Protein AF-0000000079913829 (afdb_homodimer)

Nearest PDB structures (foldseek):
  6hcd-assembly1_A  TM=7.871E-01  e=2.250E-06  Archaeoglobus fulgidus
  7ji4-assembly1_A  TM=6.743E-01  e=7.637E-06  Staphylococcus aureus subsp. aureus MRSA252
  3fg9-assembly1_B  TM=6.378E-01  e=4.120E-04  Lactiplantibacillus plantarum
  2pfs-assembly1_A-2  TM=6.462E-01  e=1.014E-03  Nitrosomonas europaea ATCC 19718
  5zcw-assembly2_B  TM=5.841E-01  e=9.632E-03  Methanosarcina mazei

Organism: NCBI:txid1990687

pLDDT: mean 88.61, std 13.96, range [27.3, 98.75]

InterPro domains:
  IPR006016 UspA [PF00582] (3-131)
  IPR014729 Rossmann-like alpha/beta/alpha sandwich fold [G3DSA:3.40.50.620] (2-133)

Secondary structure (DSSP, 8-state):
-EEEEE--SSHHHHHHHHHHHHHHHHHT-EEEEEEEE----STHHHHHHHHHHHHHHHHHHHTT-TT--EEEEEEE-TT-HHHHHHHHHHHHTEEEEEEEEPPPPTTS-PPPPHHHHHHHHH--S-EEEEE-------/-EEEEE--SSHHHHHHHHHHHHHHHHHT-EEEEEEEE----STHHHHHHHHHHHHHHHHHHHTT-TT--EEEEEEE-TT-HHHHHHHHHHHHTEEEEEEEEPPPPTTS-PPPPHHHHHHHHH--S-EEEEE-------

Sequence (276 aa):
MAIAVVHRDSPEGRAAIVHAAREAVHRHEQLVVLSVVDEVADADAESDRSALCAEVQATLEGNGVGEASWELRTEAGDGDHVSALHTLVDRSGADLLVVGTRRMSPIGKFLLERWLQRLLLEVDIPVLVVKEELHGSAMAIAVVHRDSPEGRAAIVHAAREAVHRHEQLVVLSVVDEVADADAESDRSALCAEVQATLEGNGVGEASWELRTEAGDGDHVSALHTLVDRSGADLLVVGTRRMSPIGKFLLERWLQRLLLEVDIPVLVVKEELHGSA

Solvent-accessible surface area (backbone atoms only — not comparable to full-atom values): 14859 Å² total; per-residue (Å²): 113,27,31,27,23,46,61,44,101,44,70,22,15,51,42,15,47,48,52,36,34,53,50,11,54,75,66,71,32,40,24,37,40,35,37,73,38,78,65,64,78,51,86,61,42,62,56,49,48,51,52,48,53,52,50,52,49,50,53,24,46,75,65,77,44,53,81,44,55,68,48,82,46,73,35,56,21,86,92,39,60,53,62,29,48,45,52,49,51,68,72,62,58,36,64,34,38,24,35,38,36,77,67,50,44,94,82,65,76,52,69,82,53,68,62,57,56,51,42,65,40,68,45,82,56,33,35,34,41,30,50,42,74,79,72,72,82,125,111,26,30,27,22,47,62,46,101,45,71,22,16,49,41,15,48,48,51,36,32,52,51,12,53,76,67,72,32,40,25,36,40,33,37,72,39,77,67,67,78,53,87,59,41,60,56,49,48,52,54,49,51,50,51,53,49,50,52,24,47,75,66,78,44,54,80,46,55,68,48,81,45,74,35,57,21,87,95,37,58,54,62,30,49,46,52,49,50,67,72,62,58,37,64,34,38,25,34,38,36,78,67,49,43,94,82,63,77,54,69,80,54,66,62,57,54,52,40,68,42,69,44,83,53,33,34,34,41,30,50,44,74,77,70,71,80,125

Structure (mmCIF, N/CA/C/O backbone):
data_AF-0000000079913829-model_v1
#
loop_
_entity.id
_entity.type
_entity.pdbx_description
1 polymer 'Universal stress protein'
#
loop_
_atom_site.group_PDB
_atom_site.id
_atom_site.type_symbol
_atom_site.label_atom_id
_atom_site.label_alt_id
_atom_site.label_comp_id
_atom_site.label_asym_id
_atom_site.label_entity_id
_atom_site.label_seq_id
_atom_site.pdbx_PDB_ins_code
_atom_site.Cartn_x
_atom_site.Cartn_y
_atom_site.Cartn_z
_atom_site.occupancy
_atom_site.B_iso_or_equiv
_atom_site.auth_seq_id
_atom_site.auth_comp_id
_atom_site.auth_asym_id
_atom_site.auth_atom_id
_atom_site.pdbx_PDB_model_num
ATOM 1 N N . MET A 1 1 ? -13.344 -7.984 -10.578 1 85.81 1 MET A N 1
ATOM 2 C CA . MET A 1 1 ? -12.18 -7.355 -9.961 1 85.81 1 MET A CA 1
ATOM 3 C C . MET A 1 1 ? -11.523 -8.289 -8.953 1 85.81 1 MET A C 1
ATOM 5 O O . MET A 1 1 ? -12.141 -9.266 -8.516 1 85.81 1 MET A O 1
ATOM 9 N N . ALA A 1 2 ? -10.195 -8.273 -8.82 1 95.75 2 ALA A N 1
ATOM 10 C CA . ALA A 1 2 ? -9.484 -9.219 -7.969 1 95.75 2 ALA A CA 1
ATOM 11 C C . ALA A 1 2 ? -8.484 -8.508 -7.066 1 95.75 2 ALA A C 1
ATOM 1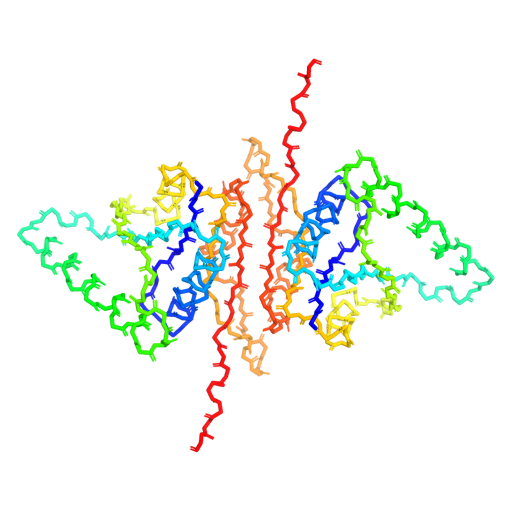3 O O . ALA A 1 2 ? -8.102 -7.367 -7.34 1 95.75 2 ALA A O 1
ATOM 14 N N . ILE A 1 3 ? -8.211 -9.18 -5.949 1 98.12 3 ILE A N 1
ATOM 15 C CA . ILE A 1 3 ? -7.121 -8.789 -5.059 1 98.12 3 ILE A CA 1
ATOM 16 C C . ILE A 1 3 ? -5.961 -9.773 -5.199 1 98.12 3 ILE A C 1
ATOM 18 O O . ILE A 1 3 ? -6.141 -10.984 -5.031 1 98.12 3 ILE A O 1
ATOM 22 N N . ALA A 1 4 ? -4.844 -9.25 -5.594 1 98.75 4 ALA A N 1
ATOM 23 C CA . ALA A 1 4 ? -3.662 -10.102 -5.711 1 98.75 4 ALA A CA 1
ATOM 24 C C . ALA A 1 4 ? -2.779 -9.984 -4.469 1 98.75 4 ALA A C 1
ATOM 26 O O . ALA A 1 4 ? -2.73 -8.93 -3.83 1 98.75 4 ALA A O 1
ATOM 27 N N . VAL A 1 5 ? -2.098 -11.047 -4.16 1 98.69 5 VAL A N 1
ATOM 28 C CA . VAL A 1 5 ? -1.136 -11.047 -3.061 1 98.69 5 VAL A CA 1
ATOM 29 C C . VAL A 1 5 ? 0.09 -11.875 -3.449 1 98.69 5 VAL A C 1
ATOM 31 O O . VAL A 1 5 ? -0.036 -12.93 -4.07 1 98.69 5 VAL A O 1
ATOM 34 N N . VAL A 1 6 ? 1.247 -11.32 -3.08 1 98.12 6 VAL A N 1
ATOM 35 C CA . VAL A 1 6 ? 2.484 -12.047 -3.336 1 98.12 6 VAL A CA 1
ATOM 36 C C . VAL A 1 6 ? 2.725 -13.062 -2.223 1 98.12 6 VAL A C 1
ATOM 38 O O . VAL A 1 6 ? 2.775 -12.703 -1.044 1 98.12 6 VAL A O 1
ATOM 41 N N . HIS A 1 7 ? 2.924 -14.242 -2.613 1 96.75 7 HIS A N 1
ATOM 42 C CA . HIS A 1 7 ? 3.289 -15.281 -1.656 1 96.75 7 HIS A CA 1
ATOM 43 C C . HIS A 1 7 ? 4.793 -15.289 -1.396 1 96.75 7 HIS A C 1
ATOM 45 O O . HIS A 1 7 ? 5.586 -15.359 -2.336 1 96.75 7 HIS A O 1
ATOM 51 N N . ARG A 1 8 ? 5.086 -15.18 -0.212 1 92.75 8 ARG A N 1
ATOM 52 C CA . ARG A 1 8 ? 6.426 -15.422 0.314 1 92.75 8 ARG A CA 1
ATOM 53 C C . ARG A 1 8 ? 6.383 -16.359 1.509 1 92.75 8 ARG A C 1
ATOM 55 O O . ARG A 1 8 ? 5.488 -16.266 2.352 1 92.75 8 ARG A O 1
ATOM 62 N N . ASP A 1 9 ? 7.348 -17.266 1.521 1 92.38 9 ASP A N 1
ATOM 63 C CA . ASP A 1 9 ? 7.41 -18.203 2.637 1 92.38 9 ASP A CA 1
ATOM 64 C C . ASP A 1 9 ? 8.039 -17.562 3.865 1 92.38 9 ASP A C 1
ATOM 66 O O . ASP A 1 9 ? 9.18 -17.859 4.219 1 92.38 9 ASP A O 1
ATOM 70 N N . SER A 1 10 ? 7.398 -16.656 4.496 1 92.25 10 SER A N 1
ATOM 71 C CA . SER A 1 10 ? 7.812 -15.883 5.656 1 92.25 10 SER A CA 1
ATOM 72 C C . SER A 1 10 ? 6.609 -15.43 6.48 1 92.25 10 SER A C 1
ATOM 74 O O . SER A 1 10 ? 5.477 -15.461 5.996 1 92.25 10 SER A O 1
ATOM 76 N N . PRO A 1 11 ? 6.801 -15.141 7.766 1 92.88 11 PRO A N 1
ATOM 77 C CA . PRO A 1 11 ? 5.695 -14.617 8.57 1 92.88 11 PRO A CA 1
ATOM 78 C C . PRO A 1 11 ? 5.027 -13.398 7.945 1 92.88 11 PRO A C 1
ATOM 80 O O . PRO A 1 11 ? 3.799 -13.281 7.977 1 92.88 11 PRO A O 1
ATOM 83 N N . GLU A 1 12 ? 5.816 -12.516 7.352 1 93.81 12 GLU A N 1
ATOM 84 C CA . GLU A 1 12 ? 5.238 -11.344 6.707 1 93.81 12 GLU A CA 1
ATOM 85 C C . GLU A 1 12 ? 4.457 -11.727 5.453 1 93.81 12 GLU A C 1
ATOM 87 O O . GLU A 1 12 ? 3.469 -11.078 5.109 1 93.81 12 GLU A O 1
ATOM 92 N N . GLY A 1 13 ? 4.898 -12.758 4.703 1 95.25 13 GLY A N 1
ATOM 93 C CA . GLY A 1 13 ? 4.133 -13.266 3.574 1 95.25 13 GLY A CA 1
ATOM 94 C C . GLY A 1 13 ? 2.775 -13.812 3.975 1 95.25 13 GLY A C 1
ATOM 95 O O . GLY A 1 13 ? 1.777 -13.57 3.293 1 95.25 13 GLY A O 1
ATOM 96 N N . ARG A 1 14 ? 2.766 -14.539 5.098 1 95.62 14 ARG A N 1
ATOM 97 C CA . ARG A 1 14 ? 1.511 -15.078 5.609 1 95.62 14 ARG A CA 1
ATOM 98 C C . ARG A 1 14 ? 0.569 -13.961 6.047 1 95.62 14 ARG A C 1
ATOM 100 O O . ARG A 1 14 ? -0.633 -14.016 5.781 1 95.62 14 ARG A O 1
ATOM 107 N N . ALA A 1 15 ? 1.13 -13.031 6.703 1 95.69 15 ALA A N 1
ATOM 108 C CA . ALA A 1 15 ? 0.33 -11.875 7.105 1 95.69 15 ALA A CA 1
ATOM 109 C C . ALA A 1 15 ? -0.307 -11.203 5.891 1 95.69 15 ALA A C 1
ATOM 111 O O . ALA A 1 15 ? -1.463 -10.773 5.945 1 95.69 15 ALA A O 1
ATOM 112 N N . ALA A 1 16 ? 0.468 -11.109 4.812 1 97.75 16 ALA A N 1
ATOM 113 C CA . ALA A 1 16 ? -0.047 -10.5 3.586 1 97.75 16 ALA A CA 1
ATOM 114 C C . ALA A 1 16 ? -1.215 -11.305 3.025 1 97.75 16 ALA A C 1
ATOM 116 O O . ALA A 1 16 ? -2.217 -10.734 2.588 1 97.75 16 ALA A O 1
ATOM 117 N N . ILE A 1 17 ? -1.094 -12.586 3.006 1 98.06 17 ILE A N 1
ATOM 118 C CA . ILE A 1 17 ? -2.145 -13.453 2.484 1 98.06 17 ILE A CA 1
ATOM 119 C C . ILE A 1 17 ? -3.422 -13.266 3.301 1 98.06 17 ILE A C 1
ATOM 121 O O . ILE A 1 17 ? -4.512 -13.125 2.738 1 98.06 17 ILE A O 1
ATOM 125 N N . VAL A 1 18 ? -3.312 -13.219 4.594 1 97.69 18 VAL A N 1
ATOM 126 C CA . VAL A 1 18 ? -4.465 -13.055 5.473 1 97.69 18 VAL A CA 1
ATOM 127 C C . VAL A 1 18 ? -5.113 -11.695 5.238 1 97.69 18 VAL A C 1
ATOM 129 O O . VAL A 1 18 ? -6.332 -11.602 5.09 1 97.69 18 VAL A O 1
ATOM 132 N N . HIS A 1 19 ? -4.316 -10.711 5.199 1 97.38 19 HIS A N 1
ATOM 133 C CA . HIS A 1 19 ? -4.828 -9.367 4.953 1 97.38 19 HIS A CA 1
ATOM 134 C C . HIS A 1 19 ? -5.539 -9.289 3.607 1 97.38 19 HIS A C 1
ATOM 136 O O . HIS A 1 19 ? -6.645 -8.75 3.516 1 97.38 19 HIS A O 1
ATOM 142 N N . ALA A 1 20 ? -4.91 -9.82 2.6 1 98.31 20 ALA A N 1
ATOM 143 C CA . ALA A 1 20 ? -5.484 -9.812 1.257 1 98.31 20 ALA A CA 1
ATOM 144 C C . ALA A 1 20 ? -6.816 -10.555 1.224 1 98.31 20 ALA A C 1
ATOM 146 O O . ALA A 1 20 ? -7.766 -10.117 0.572 1 98.31 20 ALA A O 1
ATOM 147 N N . ALA A 1 21 ? -6.855 -11.609 1.917 1 98.31 21 ALA A N 1
ATOM 148 C CA . ALA A 1 21 ? -8.086 -12.398 1.971 1 98.31 21 ALA A CA 1
ATOM 149 C C . ALA A 1 21 ? -9.211 -11.609 2.639 1 98.31 21 ALA A C 1
ATOM 151 O O . ALA A 1 21 ? -10.352 -11.625 2.17 1 98.31 21 ALA A O 1
ATOM 152 N N . ARG A 1 22 ? -8.898 -10.953 3.699 1 96.69 22 ARG A N 1
ATOM 153 C CA . ARG A 1 22 ? -9.891 -10.133 4.375 1 96.69 22 ARG A CA 1
ATOM 154 C C . ARG A 1 22 ? -10.398 -9.023 3.455 1 96.69 22 ARG A C 1
ATOM 156 O O . ARG A 1 22 ? -11.602 -8.75 3.412 1 96.69 22 ARG A O 1
ATOM 163 N N . GLU A 1 23 ? -9.43 -8.453 2.752 1 95.5 23 GLU A N 1
ATOM 164 C CA . GLU A 1 23 ? -9.828 -7.445 1.77 1 95.5 23 GLU A CA 1
ATOM 165 C C . GLU A 1 23 ? -10.758 -8.039 0.715 1 95.5 23 GLU A C 1
ATOM 167 O O . GLU A 1 23 ? -11.773 -7.441 0.371 1 95.5 23 GLU A O 1
ATOM 172 N N . ALA A 1 24 ? -10.383 -9.156 0.171 1 97.06 24 ALA A N 1
ATOM 173 C CA . ALA A 1 24 ? -11.164 -9.82 -0.875 1 97.06 24 ALA A CA 1
ATOM 174 C C . ALA A 1 24 ? -12.57 -10.133 -0.393 1 97.06 24 ALA A C 1
ATOM 176 O O . ALA A 1 24 ? -13.547 -9.898 -1.114 1 97.06 24 ALA A O 1
ATOM 177 N N . VAL A 1 25 ? -12.664 -10.633 0.831 1 96.31 25 VAL A N 1
ATOM 178 C CA . VAL A 1 25 ? -13.961 -10.969 1.411 1 96.31 25 VAL A CA 1
ATOM 179 C C . VAL A 1 25 ? -14.789 -9.695 1.592 1 96.31 25 VAL A C 1
ATOM 181 O O . VAL A 1 25 ? -15.961 -9.656 1.207 1 96.31 25 VAL A O 1
ATOM 184 N N . HIS A 1 26 ? -14.188 -8.688 2.143 1 92.44 26 HIS A N 1
ATOM 185 C CA . HIS A 1 26 ? -14.875 -7.426 2.396 1 92.44 26 HIS A CA 1
ATOM 186 C C . HIS A 1 26 ? -15.383 -6.805 1.099 1 92.44 26 HIS A C 1
ATOM 188 O O . HIS A 1 26 ? -16.469 -6.211 1.069 1 92.44 26 HIS A O 1
ATOM 194 N N . ARG A 1 27 ? -14.625 -6.98 0.021 1 92.69 27 ARG A N 1
ATOM 195 C CA . ARG A 1 27 ? -14.961 -6.352 -1.254 1 92.69 27 ARG A CA 1
ATOM 196 C C . ARG A 1 27 ? -15.75 -7.305 -2.143 1 92.69 27 ARG A C 1
ATOM 198 O O . ARG A 1 27 ? -16.156 -6.938 -3.246 1 92.69 27 ARG A O 1
ATOM 205 N N . HIS A 1 28 ? -15.922 -8.539 -1.665 1 95.06 28 HIS A N 1
ATOM 206 C CA . HIS A 1 28 ? -16.578 -9.578 -2.455 1 95.06 28 HIS A CA 1
ATOM 207 C C . HIS A 1 28 ? -15.859 -9.789 -3.785 1 95.06 28 HIS A C 1
ATOM 209 O O . HIS A 1 28 ? -16.5 -9.836 -4.836 1 95.06 28 HIS A O 1
ATOM 215 N N . GLU A 1 29 ? -14.555 -9.852 -3.719 1 96.44 29 GLU A N 1
ATOM 216 C CA . GLU A 1 29 ? -13.703 -10.055 -4.887 1 96.44 29 GLU A CA 1
ATOM 217 C C . GLU A 1 29 ? -12.906 -11.344 -4.762 1 96.44 29 GLU A C 1
ATOM 219 O O . GLU A 1 29 ? -12.867 -11.961 -3.695 1 96.44 29 GLU A O 1
ATOM 224 N N . GLN A 1 30 ? -12.336 -11.773 -5.832 1 97.44 30 GLN A N 1
ATOM 225 C CA . GLN A 1 30 ? -11.492 -12.961 -5.84 1 97.44 30 GLN A CA 1
ATOM 226 C C . GLN A 1 30 ? -10.094 -12.641 -5.328 1 97.44 30 GLN A C 1
ATOM 228 O O . GLN A 1 30 ? -9.539 -11.586 -5.633 1 97.44 30 GLN A O 1
ATOM 233 N N . LEU A 1 31 ? -9.57 -13.594 -4.52 1 98.5 31 LEU A N 1
ATOM 234 C CA . LEU A 1 31 ? -8.172 -13.516 -4.125 1 98.5 31 LEU A CA 1
ATOM 235 C C . LEU A 1 31 ? -7.289 -14.297 -5.086 1 98.5 31 LEU A C 1
ATOM 237 O O . LEU A 1 31 ? -7.574 -15.461 -5.395 1 98.5 31 LEU A O 1
ATOM 241 N N . VAL A 1 32 ? -6.27 -13.648 -5.609 1 98.69 32 VAL A N 1
ATOM 242 C CA . VAL A 1 32 ? -5.285 -14.312 -6.453 1 98.69 32 VAL A CA 1
ATOM 243 C C . VAL A 1 32 ? -3.926 -14.328 -5.758 1 98.69 32 VAL A C 1
ATOM 245 O O . VAL A 1 32 ? -3.316 -13.273 -5.555 1 98.69 32 VAL A O 1
ATOM 248 N N . VAL A 1 33 ? -3.529 -15.477 -5.387 1 98.62 33 VAL A N 1
ATOM 249 C CA . VAL A 1 33 ? -2.221 -15.648 -4.762 1 98.62 33 VAL A CA 1
ATOM 250 C C . VAL A 1 33 ? -1.157 -15.852 -5.84 1 98.62 33 VAL A C 1
ATOM 252 O O . VAL A 1 33 ? -1.25 -16.781 -6.645 1 98.62 33 VAL A O 1
ATOM 255 N N . LEU A 1 34 ? -0.194 -14.953 -5.844 1 98.25 34 LEU A N 1
ATOM 256 C CA . LEU A 1 34 ? 0.866 -14.969 -6.844 1 98.25 34 LEU A CA 1
ATOM 257 C C . LEU A 1 34 ? 2.146 -15.57 -6.273 1 98.25 34 LEU A C 1
ATOM 259 O O . LEU A 1 34 ? 2.59 -15.18 -5.191 1 98.25 34 LEU A O 1
ATOM 263 N N . SER A 1 35 ? 2.746 -16.469 -7.051 1 96.62 35 SER A N 1
ATOM 264 C CA . SER A 1 35 ? 3.984 -17.109 -6.609 1 96.62 35 SER A CA 1
ATOM 265 C C . SER A 1 35 ? 4.93 -17.344 -7.781 1 96.62 35 SER A C 1
ATOM 267 O O . SER A 1 35 ? 4.504 -17.812 -8.844 1 96.62 35 SER A O 1
ATOM 269 N N . VAL A 1 36 ? 6.168 -16.953 -7.59 1 93.44 36 VAL A N 1
ATOM 270 C CA . VAL A 1 36 ? 7.211 -17.25 -8.562 1 93.44 36 VAL A CA 1
ATOM 271 C C . VAL A 1 36 ? 7.926 -18.547 -8.172 1 93.44 36 VAL A C 1
ATOM 273 O O . VAL A 1 36 ? 8.414 -18.672 -7.047 1 93.44 36 VAL A O 1
ATOM 276 N N . VAL A 1 37 ? 7.934 -19.469 -9.094 1 87.5 37 VAL A N 1
ATOM 277 C CA . VAL A 1 37 ? 8.492 -20.781 -8.805 1 87.5 37 VAL A CA 1
ATOM 278 C C . VAL A 1 37 ? 9.75 -21 -9.641 1 87.5 37 VAL A C 1
ATOM 280 O O . VAL A 1 37 ? 9.969 -20.328 -10.648 1 87.5 37 VAL A O 1
ATOM 283 N N . ASP A 1 38 ? 10.656 -21.844 -9.086 1 77 38 ASP A N 1
ATOM 284 C CA . ASP A 1 38 ? 11.859 -22.203 -9.844 1 77 38 ASP A CA 1
ATOM 285 C C . ASP A 1 38 ? 11.508 -23.031 -11.07 1 77 38 ASP A C 1
ATOM 287 O O . ASP A 1 38 ? 10.5 -23.75 -11.07 1 77 38 ASP A O 1
ATOM 291 N N . GLU A 1 39 ? 11.883 -22.688 -12.32 1 64.88 39 GLU A N 1
ATOM 292 C CA . GLU A 1 39 ? 11.648 -23.344 -13.609 1 64.88 39 GLU A CA 1
ATOM 293 C C . GLU A 1 39 ? 11.734 -24.859 -13.477 1 64.88 39 GLU A C 1
ATOM 295 O O . GLU A 1 39 ? 11.602 -25.578 -14.461 1 64.88 39 GLU A O 1
ATOM 300 N N . VAL A 1 40 ? 11.961 -25.391 -12.367 1 57.47 40 VAL A N 1
ATOM 301 C CA . VAL A 1 40 ? 12.281 -26.797 -12.562 1 57.47 40 VAL A CA 1
ATOM 302 C C . VAL A 1 40 ? 11.031 -27.578 -12.977 1 57.47 40 VAL A C 1
ATOM 304 O O . VAL A 1 40 ? 10.039 -27.578 -12.25 1 57.47 40 VAL A O 1
ATOM 307 N N . ALA A 1 41 ? 10.688 -27.594 -14.234 1 53.38 41 ALA A N 1
ATOM 308 C CA . ALA A 1 41 ? 9.719 -28.312 -15.062 1 53.38 41 ALA A CA 1
ATOM 309 C C . ALA A 1 41 ? 9.328 -29.641 -14.43 1 53.38 41 ALA A C 1
ATOM 311 O O . ALA A 1 41 ? 8.445 -30.344 -14.93 1 53.38 41 ALA A O 1
ATOM 312 N N . ASP A 1 42 ? 10.07 -30.344 -13.664 1 56.84 42 ASP A N 1
ATOM 313 C CA . ASP A 1 42 ? 9.828 -31.766 -13.555 1 56.84 42 ASP A CA 1
ATOM 314 C C . ASP A 1 42 ? 8.586 -32.062 -12.711 1 56.84 42 ASP A C 1
ATOM 316 O O . ASP A 1 42 ? 8.047 -31.156 -12.07 1 56.84 42 ASP A O 1
ATOM 320 N N . ALA A 1 43 ? 8.141 -33.344 -12.672 1 56.94 43 ALA A N 1
ATOM 321 C CA . ALA A 1 43 ? 7.152 -34.062 -11.867 1 56.94 43 ALA A CA 1
ATOM 322 C C . ALA A 1 43 ? 6.945 -33.375 -10.516 1 56.94 43 ALA A C 1
ATOM 324 O O . ALA A 1 43 ? 5.828 -33.344 -10 1 56.94 43 ALA A O 1
ATOM 325 N N . ASP A 1 44 ? 7.902 -32.562 -10.094 1 62.72 44 ASP A N 1
ATOM 326 C CA . ASP A 1 44 ? 7.953 -31.984 -8.75 1 62.72 44 ASP A CA 1
ATOM 327 C C . ASP A 1 44 ? 7.238 -30.641 -8.688 1 62.72 44 ASP A C 1
ATOM 329 O O . ASP A 1 44 ? 6.871 -30.172 -7.609 1 62.72 44 ASP A O 1
ATOM 333 N N . ALA A 1 45 ? 6.812 -30.25 -9.945 1 70.12 45 ALA A N 1
ATOM 334 C CA . ALA A 1 45 ? 6.16 -28.953 -9.969 1 70.12 45 ALA A CA 1
ATOM 335 C C . ALA A 1 45 ? 4.73 -29.047 -9.445 1 70.12 45 ALA A C 1
ATOM 337 O O . ALA A 1 45 ? 4.281 -28.172 -8.703 1 70.12 45 ALA A O 1
ATOM 338 N N . GLU A 1 46 ? 4.09 -30.094 -9.867 1 75.44 46 GLU A N 1
ATOM 339 C CA . GLU A 1 46 ? 2.719 -30.281 -9.406 1 75.44 46 GLU A CA 1
ATOM 340 C C . GLU A 1 46 ? 2.67 -30.484 -7.895 1 75.44 46 GLU A C 1
ATOM 342 O O . GLU A 1 46 ? 1.767 -29.984 -7.223 1 75.44 46 GLU A O 1
ATOM 347 N N . SER A 1 47 ? 3.582 -31.312 -7.469 1 77.31 47 SER A N 1
ATOM 348 C CA . SER A 1 47 ? 3.645 -31.547 -6.031 1 77.31 47 SER A CA 1
ATOM 349 C C . SER A 1 47 ? 3.932 -30.25 -5.27 1 77.31 47 SER A C 1
ATOM 351 O O . SER A 1 47 ? 3.34 -30 -4.219 1 77.31 47 SER A O 1
ATOM 353 N N . ASP A 1 48 ? 4.766 -29.484 -5.832 1 82.38 48 ASP A N 1
ATOM 354 C CA . ASP A 1 48 ? 5.113 -28.219 -5.195 1 82.38 48 ASP A CA 1
ATOM 355 C C . ASP A 1 48 ? 3.924 -27.266 -5.191 1 82.38 48 ASP A C 1
ATOM 357 O O . ASP A 1 48 ? 3.68 -26.578 -4.199 1 82.38 48 ASP A O 1
ATOM 361 N N . ARG A 1 49 ? 3.217 -27.359 -6.246 1 87.38 49 ARG A N 1
ATOM 362 C CA . ARG A 1 49 ? 2.029 -26.516 -6.34 1 87.38 49 ARG A CA 1
ATOM 363 C C . ARG A 1 49 ? 0.972 -26.938 -5.328 1 87.38 49 ARG A C 1
ATOM 365 O O . ARG A 1 49 ? 0.357 -26.094 -4.672 1 87.38 49 ARG A O 1
ATOM 372 N N . SER A 1 50 ? 0.771 -28.203 -5.258 1 90.88 50 SER A N 1
ATOM 373 C CA . SER A 1 50 ? -0.197 -28.719 -4.297 1 90.88 50 SER A CA 1
ATOM 374 C C . SER A 1 50 ? 0.193 -28.359 -2.869 1 90.88 50 SER A C 1
ATOM 376 O O . SER A 1 50 ? -0.665 -28.016 -2.057 1 90.88 50 SER A O 1
ATOM 378 N N . ALA A 1 51 ? 1.407 -28.484 -2.564 1 92.12 51 ALA A N 1
ATOM 379 C CA . ALA A 1 51 ? 1.897 -28.141 -1.231 1 92.12 51 ALA A CA 1
ATOM 380 C C . ALA A 1 51 ? 1.678 -26.672 -0.928 1 92.12 51 ALA A C 1
ATOM 382 O O . ALA A 1 51 ? 1.281 -26.312 0.183 1 92.12 51 ALA A O 1
ATOM 383 N N . LEU A 1 52 ? 1.922 -25.875 -1.933 1 93.12 52 LEU A N 1
ATOM 384 C CA . LEU A 1 52 ? 1.706 -24.453 -1.767 1 93.12 52 LEU A CA 1
ATOM 385 C C . LEU A 1 52 ? 0.229 -24.141 -1.544 1 93.12 52 LEU A C 1
ATOM 387 O O . LEU A 1 52 ? -0.119 -23.328 -0.68 1 93.12 52 LEU A O 1
ATOM 391 N N . CYS A 1 53 ? -0.619 -24.781 -2.285 1 95.94 53 CYS A N 1
ATOM 392 C CA . CYS A 1 53 ? -2.057 -24.594 -2.125 1 95.94 53 CYS A CA 1
ATOM 393 C C . CYS A 1 53 ? -2.506 -24.969 -0.722 1 95.94 53 CYS A C 1
ATOM 395 O O . CYS A 1 53 ? -3.295 -24.266 -0.099 1 95.94 53 CYS A O 1
ATOM 397 N N . ALA A 1 54 ? -1.978 -26.062 -0.248 1 96.44 54 ALA A N 1
ATOM 398 C CA . ALA A 1 54 ? -2.326 -26.516 1.094 1 96.44 54 ALA A CA 1
ATOM 399 C C . ALA A 1 54 ? -1.868 -25.516 2.15 1 96.44 54 ALA A C 1
ATOM 401 O O . ALA A 1 54 ? -2.592 -25.25 3.111 1 96.44 54 ALA A O 1
ATOM 402 N N . GLU A 1 55 ? -0.715 -25.016 1.968 1 96 55 GLU A N 1
ATOM 403 C CA . GLU A 1 55 ? -0.174 -24.031 2.896 1 96 55 GLU A CA 1
ATOM 404 C C . GLU A 1 55 ? -1.036 -22.781 2.926 1 96 55 GLU A C 1
ATOM 406 O O . GLU A 1 55 ? -1.349 -22.25 4 1 96 55 GLU A O 1
ATOM 411 N N . VAL A 1 56 ? -1.422 -22.281 1.765 1 97.75 56 VAL A N 1
ATOM 412 C CA . VAL A 1 56 ? -2.246 -21.078 1.667 1 97.75 56 VAL A CA 1
ATOM 413 C C . VAL A 1 56 ? -3.6 -21.328 2.33 1 97.75 56 VAL A C 1
ATOM 415 O O . VAL A 1 56 ? -4.062 -20.516 3.137 1 97.75 56 VAL A O 1
ATOM 418 N N . GLN A 1 57 ? -4.18 -22.453 2.01 1 97.81 57 GLN A N 1
ATOM 419 C CA . GLN A 1 57 ? -5.48 -22.781 2.576 1 97.81 57 GLN A CA 1
ATOM 420 C C . GLN A 1 57 ? -5.41 -22.875 4.098 1 97.81 57 GLN A C 1
ATOM 422 O O . GLN A 1 57 ? -6.293 -22.391 4.801 1 97.81 57 GLN A O 1
ATOM 427 N N . ALA A 1 58 ? -4.383 -23.516 4.605 1 97.69 58 ALA A N 1
ATOM 428 C CA . ALA A 1 58 ? -4.188 -23.641 6.047 1 97.69 58 ALA A CA 1
ATOM 429 C C . ALA A 1 58 ? -4.051 -22.266 6.699 1 97.69 58 ALA A C 1
ATOM 431 O O . ALA A 1 58 ? -4.586 -22.031 7.785 1 97.69 58 ALA A O 1
ATOM 432 N N . THR A 1 59 ? -3.307 -21.422 6.066 1 97.31 59 THR A N 1
ATOM 433 C CA . THR A 1 59 ? -3.131 -20.047 6.559 1 97.31 59 THR A CA 1
ATOM 434 C C . THR A 1 59 ? -4.473 -19.328 6.645 1 97.31 59 THR A C 1
ATOM 436 O O . THR A 1 59 ? -4.773 -18.688 7.652 1 97.31 59 THR A O 1
ATOM 439 N N . LEU A 1 60 ? -5.273 -19.469 5.594 1 98 60 LEU A N 1
ATOM 440 C CA . LEU A 1 60 ? -6.578 -18.812 5.562 1 98 60 LEU A CA 1
ATOM 441 C C . LEU A 1 60 ? -7.496 -19.375 6.645 1 98 60 LEU A C 1
ATOM 443 O O . LEU A 1 60 ? -8.133 -18.609 7.379 1 98 60 LEU A O 1
ATOM 447 N N . GLU A 1 61 ? -7.543 -20.641 6.766 1 97.88 61 GLU A N 1
ATOM 448 C CA . GLU A 1 61 ? -8.391 -21.297 7.754 1 97.88 61 GLU A CA 1
ATOM 449 C C . GLU A 1 61 ? -7.945 -20.953 9.172 1 97.88 61 GLU A C 1
ATOM 451 O O . GLU A 1 61 ? -8.781 -20.672 10.039 1 97.88 61 GLU A O 1
ATOM 456 N N . GLY A 1 62 ? -6.684 -20.984 9.359 1 97.19 62 GLY A N 1
ATOM 457 C CA . GLY A 1 62 ? -6.129 -20.719 10.68 1 97.19 62 GLY A CA 1
ATOM 458 C C . GLY A 1 62 ? -6.332 -19.281 11.141 1 97.19 62 GLY A C 1
ATOM 459 O O . GLY A 1 62 ? -6.188 -18.984 12.328 1 97.19 62 GLY A O 1
ATOM 460 N N . ASN A 1 63 ? -6.711 -18.469 10.234 1 96.38 63 ASN A N 1
ATOM 461 C CA . ASN A 1 63 ? -6.863 -17.047 10.586 1 96.38 63 ASN A CA 1
ATOM 462 C C . ASN A 1 63 ? -8.289 -16.562 10.352 1 96.38 63 ASN A C 1
ATOM 464 O O . ASN A 1 63 ? -8.523 -15.367 10.211 1 96.38 63 ASN A O 1
ATOM 468 N N . GLY A 1 64 ? -9.219 -17.438 10.203 1 96.25 64 GLY A N 1
ATOM 469 C CA . GLY A 1 64 ? -10.641 -17.125 10.219 1 96.25 64 GLY A CA 1
ATOM 470 C C . GLY A 1 64 ? -11.148 -16.594 8.891 1 96.25 64 GLY A C 1
ATOM 471 O O . GLY A 1 64 ? -12.172 -15.914 8.844 1 96.25 64 GLY A O 1
ATOM 472 N N . VAL A 1 65 ? -10.375 -16.844 7.809 1 97.19 65 VAL A N 1
ATOM 473 C CA . VAL A 1 65 ? -10.812 -16.359 6.5 1 97.19 65 VAL A CA 1
ATOM 474 C C . VAL A 1 65 ? -10.75 -17.5 5.488 1 97.19 65 VAL A C 1
ATOM 476 O O . VAL A 1 65 ? -10.461 -17.281 4.309 1 97.19 65 VAL A O 1
ATOM 479 N N . GLY A 1 66 ? -10.992 -18.641 5.984 1 97 66 GLY A N 1
ATOM 480 C CA . GLY A 1 66 ? -10.945 -19.844 5.156 1 97 66 GLY A CA 1
ATOM 481 C C . GLY A 1 66 ? -11.984 -19.844 4.051 1 97 66 GLY A C 1
ATOM 482 O O . GLY A 1 66 ? -11.883 -20.609 3.094 1 97 66 GLY A O 1
ATOM 483 N N . GLU A 1 67 ? -12.961 -18.984 4.176 1 96.44 67 GLU A N 1
ATOM 484 C CA . GLU A 1 67 ? -14.07 -18.938 3.221 1 96.44 67 GLU A CA 1
ATOM 485 C C . GLU A 1 67 ? -13.703 -18.094 1.996 1 96.44 67 GLU A C 1
ATOM 487 O O . GLU A 1 67 ? -14.438 -18.078 1.009 1 96.44 67 GLU A O 1
ATOM 492 N N . ALA A 1 68 ? -12.602 -17.438 2.031 1 97.25 68 ALA A N 1
ATOM 493 C CA . ALA A 1 68 ? -12.203 -16.594 0.907 1 97.25 68 ALA A CA 1
ATOM 494 C C . ALA A 1 68 ? -12.055 -17.406 -0.371 1 97.25 68 ALA A C 1
ATOM 496 O O . ALA A 1 68 ? -11.414 -18.469 -0.367 1 97.25 68 ALA A O 1
ATOM 497 N N . SER A 1 69 ? -12.68 -16.953 -1.41 1 97.5 69 SER A N 1
ATOM 498 C CA . SER A 1 69 ? -12.422 -17.547 -2.717 1 97.5 69 SER A CA 1
ATOM 499 C C . SER A 1 69 ? -11.055 -17.141 -3.25 1 97.5 69 SER A C 1
ATOM 501 O O . SER A 1 69 ? -10.75 -15.938 -3.338 1 97.5 69 SER A O 1
ATOM 503 N N . TRP A 1 70 ? -10.273 -18.156 -3.553 1 98.06 70 TRP A N 1
ATOM 504 C CA . TRP A 1 70 ? -8.938 -17.781 -3.994 1 98.06 70 TRP A CA 1
ATOM 505 C C . TRP A 1 70 ? -8.406 -18.766 -5.035 1 98.06 70 TRP A C 1
ATOM 507 O O . TRP A 1 70 ? -8.93 -19.875 -5.172 1 98.06 70 TRP A O 1
ATOM 517 N N . GLU A 1 71 ? -7.449 -18.328 -5.836 1 97.81 71 GLU A N 1
ATOM 518 C CA . GLU A 1 71 ? -6.707 -19.156 -6.773 1 97.81 71 GLU A CA 1
ATOM 519 C C . GLU A 1 71 ? -5.211 -18.859 -6.707 1 97.81 71 GLU A C 1
ATOM 521 O O . GLU A 1 71 ? -4.805 -17.781 -6.273 1 97.81 71 GLU A O 1
ATOM 526 N N . LEU A 1 72 ? -4.449 -19.844 -7.121 1 97.25 72 LEU A N 1
ATOM 527 C CA . LEU A 1 72 ? -2.998 -19.703 -7.188 1 97.25 72 LEU A CA 1
ATOM 528 C C . LEU A 1 72 ? -2.535 -19.484 -8.625 1 97.25 72 LEU A C 1
ATOM 530 O O . LEU A 1 72 ? -2.971 -20.203 -9.539 1 97.25 72 LEU A O 1
ATOM 534 N N . ARG A 1 73 ? -1.771 -18.453 -8.812 1 96.44 73 ARG A N 1
ATOM 535 C CA . ARG A 1 73 ? -1.099 -18.25 -10.094 1 96.44 73 ARG A CA 1
ATOM 536 C C . ARG A 1 73 ? 0.417 -18.234 -9.922 1 96.44 73 ARG A C 1
ATOM 538 O O . ARG A 1 73 ? 0.946 -17.531 -9.055 1 96.44 73 ARG A O 1
ATOM 545 N N . THR A 1 74 ? 1.068 -19.031 -10.773 1 94.38 74 THR A N 1
ATOM 546 C CA . THR A 1 74 ? 2.518 -19.141 -10.656 1 94.38 74 THR A CA 1
ATOM 547 C C . THR A 1 74 ? 3.203 -18.734 -11.953 1 94.38 74 THR A C 1
ATOM 549 O O . THR A 1 74 ? 2.588 -18.75 -13.023 1 94.38 74 THR A O 1
ATOM 552 N N . GLU A 1 75 ? 4.363 -18.25 -11.859 1 91.31 75 GLU A N 1
ATOM 553 C CA . GLU A 1 75 ? 5.254 -17.922 -12.969 1 91.31 75 GLU A CA 1
ATOM 554 C C . GLU A 1 75 ? 6.691 -18.344 -12.672 1 91.31 75 GLU A C 1
ATOM 556 O O . GLU A 1 75 ? 7.16 -18.219 -11.539 1 91.31 75 GLU A O 1
ATOM 561 N N . ALA A 1 76 ? 7.316 -18.875 -13.711 1 87.5 76 ALA A N 1
ATOM 562 C CA . ALA A 1 76 ? 8.719 -19.234 -13.523 1 87.5 76 ALA A CA 1
ATOM 563 C C . ALA A 1 76 ? 9.609 -18 -13.461 1 87.5 76 ALA A C 1
ATOM 565 O O . ALA A 1 76 ? 9.414 -17.047 -14.227 1 87.5 76 ALA A O 1
ATOM 566 N N . GLY A 1 77 ? 10.484 -17.75 -12.445 1 84.31 77 GLY A N 1
ATOM 567 C CA . GLY A 1 77 ? 11.344 -16.609 -12.203 1 84.31 77 GLY A CA 1
ATOM 568 C C . GLY A 1 77 ? 12.484 -16.5 -13.195 1 84.31 77 GLY A C 1
ATOM 569 O O . GLY A 1 77 ? 13.047 -15.422 -13.391 1 84.31 77 GLY A O 1
ATOM 570 N N . ASP A 1 78 ? 12.695 -17.281 -14.125 1 79.31 78 ASP A N 1
ATOM 571 C CA . ASP A 1 78 ? 13.773 -17.344 -15.102 1 79.31 78 ASP A CA 1
ATOM 572 C C . ASP A 1 78 ? 14.852 -16.297 -14.797 1 79.31 78 ASP A C 1
ATOM 574 O O . ASP A 1 78 ? 15.18 -15.469 -15.641 1 79.31 78 ASP A O 1
ATOM 578 N N . GLY A 1 79 ? 15.438 -16.25 -13.5 1 84.38 79 GLY A N 1
ATOM 579 C CA . GLY A 1 79 ? 16.547 -15.398 -13.109 1 84.38 79 GLY A CA 1
ATOM 580 C C . GLY A 1 79 ? 16.109 -14.023 -12.641 1 84.38 79 GLY A C 1
ATOM 581 O O . GLY A 1 79 ? 16.922 -13.266 -12.094 1 84.38 79 GLY A O 1
ATOM 582 N N . ASP A 1 80 ? 14.891 -13.578 -12.883 1 90.06 80 ASP A N 1
ATOM 583 C CA . ASP A 1 80 ? 14.422 -12.281 -12.406 1 90.06 80 ASP A CA 1
ATOM 584 C C . ASP A 1 80 ? 13.078 -12.406 -11.695 1 90.06 80 ASP A C 1
ATOM 586 O O . ASP A 1 80 ? 12.023 -12.328 -12.328 1 90.06 80 ASP A O 1
ATOM 590 N N . HIS A 1 81 ? 13.094 -12.508 -10.5 1 91.19 81 HIS A N 1
ATOM 591 C CA . HIS A 1 81 ? 11.922 -12.75 -9.672 1 91.19 81 HIS A CA 1
ATOM 592 C C . HIS A 1 81 ? 10.93 -11.602 -9.766 1 91.19 81 HIS A C 1
ATOM 594 O O . HIS A 1 81 ? 9.719 -11.828 -9.906 1 91.19 81 HIS A O 1
ATOM 600 N N . VAL A 1 82 ? 11.406 -10.391 -9.812 1 93.12 82 VAL A N 1
ATOM 601 C CA . VAL A 1 82 ? 10.539 -9.219 -9.797 1 93.12 82 VAL A CA 1
ATOM 602 C C . VAL A 1 82 ? 9.82 -9.086 -11.133 1 93.12 82 VAL A C 1
ATOM 604 O O . VAL A 1 82 ? 8.625 -8.789 -11.18 1 93.12 82 VAL A O 1
ATOM 607 N N . SER A 1 83 ? 10.578 -9.344 -12.195 1 93.44 83 SER A N 1
ATOM 608 C CA . SER A 1 83 ? 9.953 -9.297 -13.508 1 93.44 83 SER A CA 1
ATOM 609 C C . SER A 1 83 ? 8.859 -10.352 -13.641 1 93.44 83 SER A C 1
ATOM 611 O O . SER A 1 83 ? 7.801 -10.094 -14.219 1 93.44 83 SER A O 1
ATOM 613 N N . ALA A 1 84 ? 9.102 -11.492 -13.102 1 94.31 84 ALA A N 1
ATOM 614 C CA . ALA A 1 84 ? 8.102 -12.555 -13.109 1 94.31 84 ALA A CA 1
ATOM 615 C C . ALA A 1 84 ? 6.867 -12.148 -12.305 1 94.31 84 ALA A C 1
ATOM 617 O O . ALA A 1 84 ? 5.734 -12.383 -12.734 1 94.31 84 ALA A O 1
ATOM 618 N N . LEU A 1 85 ? 7.07 -11.547 -11.195 1 95.69 85 LEU A N 1
ATOM 619 C CA . LEU A 1 85 ? 5.965 -11.078 -10.367 1 95.69 85 LEU A CA 1
ATOM 620 C C . LEU A 1 85 ? 5.168 -9.992 -11.094 1 95.69 85 LEU A C 1
ATOM 622 O O . LEU A 1 85 ? 3.934 -10 -11.055 1 95.69 85 LEU A O 1
ATOM 626 N N . HIS A 1 86 ? 5.883 -9.109 -11.695 1 94.75 86 HIS A N 1
ATOM 627 C CA . HIS A 1 86 ? 5.223 -8.055 -12.461 1 94.75 86 HIS A CA 1
ATOM 628 C C . HIS A 1 86 ? 4.305 -8.641 -13.531 1 94.75 86 HIS A C 1
ATOM 630 O O . HIS A 1 86 ? 3.158 -8.203 -13.672 1 94.75 86 HIS A O 1
ATOM 636 N N . THR A 1 87 ? 4.828 -9.609 -14.227 1 94.56 87 THR A N 1
ATOM 637 C CA . THR A 1 87 ? 4.047 -10.289 -15.25 1 94.56 87 THR A CA 1
ATOM 638 C C . THR A 1 87 ? 2.805 -10.938 -14.648 1 94.56 87 THR A C 1
ATOM 640 O O . THR A 1 87 ? 1.709 -10.82 -15.203 1 94.56 87 THR A O 1
ATOM 643 N N . LEU A 1 88 ? 2.961 -11.57 -13.547 1 96.12 88 LEU A N 1
ATOM 644 C CA . LEU A 1 88 ? 1.842 -12.211 -12.859 1 96.12 88 LEU A CA 1
ATOM 645 C C . LEU A 1 88 ? 0.792 -11.18 -12.461 1 96.12 88 LEU A C 1
ATOM 647 O O . LEU A 1 88 ? -0.408 -11.414 -12.617 1 96.12 88 LEU A O 1
ATOM 651 N N . VAL A 1 89 ? 1.241 -10.086 -11.945 1 96.75 89 VAL A N 1
ATOM 652 C CA . VAL A 1 89 ? 0.322 -9.031 -11.523 1 96.75 89 VAL A CA 1
ATOM 653 C C . VAL A 1 89 ? -0.464 -8.523 -12.734 1 96.75 89 VAL A C 1
ATOM 655 O O . VAL A 1 89 ? -1.69 -8.414 -12.6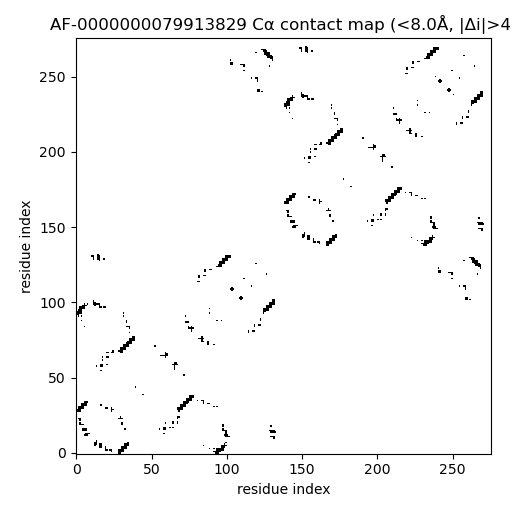8 1 96.75 89 VAL A O 1
ATOM 658 N N . ASP A 1 90 ? 0.213 -8.266 -13.797 1 94.44 90 ASP A N 1
ATOM 659 C CA . ASP A 1 90 ? -0.415 -7.758 -15.016 1 94.44 90 ASP A CA 1
ATOM 660 C C . ASP A 1 90 ? -1.472 -8.734 -15.531 1 94.44 90 ASP A C 1
ATOM 662 O O . ASP A 1 90 ? -2.559 -8.312 -15.938 1 94.44 90 ASP A O 1
ATOM 666 N N . ARG A 1 91 ? -1.193 -9.984 -15.438 1 95.31 91 ARG A N 1
ATOM 667 C CA . ARG A 1 91 ? -2.078 -11.008 -15.977 1 95.31 91 ARG A CA 1
ATOM 668 C C . ARG A 1 91 ? -3.221 -11.305 -15.016 1 95.31 91 ARG A C 1
ATOM 670 O O . ARG A 1 91 ? -4.227 -11.906 -15.398 1 95.31 91 ARG A O 1
ATOM 677 N N . SER A 1 92 ? -3.064 -10.992 -13.766 1 95.38 92 SER A N 1
ATOM 678 C CA . SER A 1 92 ? -4.031 -11.352 -12.734 1 95.38 92 SER A CA 1
ATOM 679 C C . SER A 1 92 ? -5.32 -10.547 -12.883 1 95.38 92 SER A C 1
ATOM 681 O O . SER A 1 92 ? -6.375 -10.961 -12.391 1 95.38 92 SER A O 1
ATOM 683 N N . GLY A 1 93 ? -5.207 -9.312 -13.508 1 94.25 93 GLY A N 1
ATOM 684 C CA . GLY A 1 93 ? -6.355 -8.43 -13.586 1 94.25 93 GLY A CA 1
ATOM 685 C C . GLY A 1 93 ? -6.715 -7.801 -12.25 1 94.25 93 GLY A C 1
ATOM 686 O O . GLY A 1 93 ? -7.82 -7.277 -12.086 1 94.25 93 GLY A O 1
ATOM 687 N N . ALA A 1 94 ? -5.859 -7.91 -11.32 1 96.88 94 ALA A N 1
ATOM 688 C CA . ALA A 1 94 ? -6.113 -7.371 -9.992 1 96.88 94 ALA A CA 1
ATOM 689 C C . ALA A 1 94 ? -6.082 -5.848 -10 1 96.88 94 ALA A C 1
ATOM 691 O O . ALA A 1 94 ? -5.34 -5.238 -10.781 1 96.88 94 ALA A O 1
ATOM 692 N N . ASP A 1 95 ? -6.883 -5.301 -9.125 1 95.19 95 ASP A N 1
ATOM 693 C CA . ASP A 1 95 ? -6.879 -3.848 -8.969 1 95.19 95 ASP A CA 1
ATOM 694 C C . ASP A 1 95 ? -6.137 -3.428 -7.703 1 95.19 95 ASP A C 1
ATOM 696 O O . ASP A 1 95 ? -5.957 -2.236 -7.449 1 95.19 95 ASP A O 1
ATOM 700 N N . LEU A 1 96 ? -5.719 -4.379 -6.961 1 97.31 96 LEU A N 1
ATOM 701 C CA . LEU A 1 96 ? -4.949 -4.184 -5.738 1 97.31 96 LEU A CA 1
ATOM 702 C C . LEU A 1 96 ? -3.928 -5.301 -5.551 1 97.31 96 LEU A C 1
ATOM 704 O O . LEU A 1 96 ? -4.246 -6.477 -5.742 1 97.31 96 LEU A O 1
ATOM 708 N N . LEU A 1 97 ? -2.711 -4.91 -5.305 1 98.44 97 LEU A N 1
ATOM 709 C CA . LEU A 1 97 ? -1.668 -5.867 -4.953 1 98.44 97 LEU A CA 1
ATOM 710 C C . LEU A 1 97 ? -1.281 -5.734 -3.484 1 98.44 97 LEU A C 1
ATOM 712 O O . LEU A 1 97 ? -0.968 -4.637 -3.016 1 98.44 97 LEU A O 1
ATOM 716 N N . VAL A 1 98 ? -1.284 -6.836 -2.732 1 98.69 98 VAL A N 1
ATOM 717 C CA . VAL A 1 98 ? -0.89 -6.863 -1.327 1 98.69 98 VAL A CA 1
ATOM 718 C C . VAL A 1 98 ? 0.47 -7.543 -1.186 1 98.69 98 VAL A C 1
ATOM 720 O O . VAL A 1 98 ? 0.713 -8.594 -1.785 1 98.69 98 VAL A O 1
ATOM 723 N N . VAL A 1 99 ? 1.354 -6.898 -0.429 1 98.06 99 VAL A N 1
ATOM 724 C CA . VAL A 1 99 ? 2.682 -7.445 -0.168 1 98.06 99 VAL A CA 1
ATOM 725 C C . VAL A 1 99 ? 3.004 -7.332 1.32 1 98.06 99 VAL A C 1
ATOM 727 O O . VAL A 1 99 ? 2.537 -6.41 1.994 1 98.06 99 VAL A O 1
ATOM 730 N N . GLY A 1 100 ? 3.709 -8.344 1.772 1 96.25 100 GLY A N 1
ATOM 731 C CA . GLY A 1 100 ? 4.152 -8.32 3.158 1 96.25 100 GLY A CA 1
ATOM 732 C C . GLY A 1 100 ? 5.605 -7.926 3.314 1 96.25 100 GLY A C 1
ATOM 733 O O . GLY A 1 100 ? 6.445 -8.281 2.488 1 96.25 100 GLY A O 1
ATOM 734 N N . THR A 1 101 ? 5.891 -7.172 4.375 1 92 101 THR A N 1
ATOM 735 C CA . THR A 1 101 ? 7.266 -6.832 4.719 1 92 101 THR A CA 1
ATOM 736 C C . THR A 1 101 ? 7.48 -6.91 6.227 1 92 101 THR A C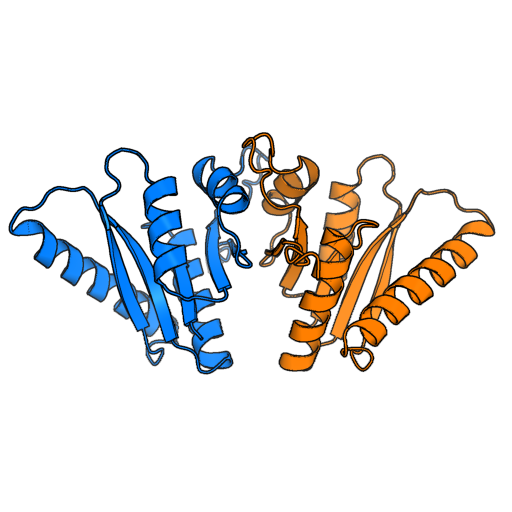 1
ATOM 738 O O . THR A 1 101 ? 6.516 -6.945 6.996 1 92 101 THR A O 1
ATOM 741 N N . ARG A 1 102 ? 8.727 -6.988 6.566 1 85.62 102 ARG A N 1
ATOM 742 C CA . ARG A 1 102 ? 9.078 -7.031 7.984 1 85.62 102 ARG A CA 1
ATOM 743 C C . ARG A 1 102 ? 8.992 -5.645 8.609 1 85.62 102 ARG A C 1
ATOM 745 O O . ARG A 1 102 ? 9.109 -4.637 7.918 1 85.62 102 ARG A O 1
ATOM 752 N N . ARG A 1 103 ? 8.773 -5.711 9.93 1 80.75 103 ARG A N 1
ATOM 753 C CA . ARG A 1 103 ? 8.859 -4.469 10.688 1 80.75 103 ARG A CA 1
ATOM 754 C C . ARG A 1 103 ? 10.305 -4.078 10.945 1 80.75 103 ARG A C 1
ATOM 756 O O . ARG A 1 103 ? 11.188 -4.938 10.992 1 80.75 103 ARG A O 1
ATOM 763 N N . MET A 1 104 ? 10.5 -2.76 10.977 1 75.44 104 MET A N 1
ATOM 764 C CA . MET A 1 104 ? 11.844 -2.305 11.328 1 75.44 104 MET A CA 1
ATOM 765 C C . MET A 1 104 ? 12.258 -2.848 12.695 1 75.44 104 MET A C 1
ATOM 767 O O . MET A 1 104 ? 11.445 -2.891 13.625 1 75.44 104 MET A O 1
ATOM 771 N N . SER A 1 105 ? 13.445 -3.373 12.617 1 71.06 105 SER A N 1
ATOM 772 C CA . SER A 1 105 ? 14 -3.859 13.875 1 71.06 105 SER A CA 1
ATOM 773 C C . SER A 1 105 ? 14.273 -2.709 14.836 1 71.06 105 SER A C 1
ATOM 775 O O . SER A 1 105 ? 14.422 -1.561 14.414 1 71.06 105 SER A O 1
ATOM 777 N N . PRO A 1 106 ? 14.141 -2.949 16.094 1 66 106 PRO A N 1
ATOM 778 C CA . PRO A 1 106 ? 14.453 -1.922 17.094 1 66 106 PRO A CA 1
ATOM 779 C C . PRO A 1 106 ? 15.82 -1.278 16.859 1 66 106 PRO A C 1
ATOM 781 O O . PRO A 1 106 ? 16.047 -0.14 17.281 1 66 106 PRO A O 1
ATOM 784 N N . ILE A 1 107 ? 16.734 -1.931 16.203 1 69.06 107 ILE A N 1
ATOM 785 C CA . ILE A 1 107 ? 18.078 -1.375 16.047 1 69.06 107 ILE A CA 1
ATOM 786 C C . ILE A 1 107 ? 18.156 -0.61 14.719 1 69.06 107 ILE A C 1
ATOM 788 O O . ILE A 1 107 ? 19.188 -0.031 14.391 1 69.06 107 ILE A O 1
ATOM 792 N N . GLY A 1 108 ? 17.062 -0.341 14.195 1 63.88 108 GLY A N 1
ATOM 793 C CA . GLY A 1 108 ? 16.922 0.527 13.031 1 63.88 108 GLY A CA 1
ATOM 794 C C . GLY A 1 108 ? 17.578 -0.024 11.789 1 63.88 108 GLY A C 1
ATOM 795 O O . GLY A 1 108 ? 17.844 0.717 10.836 1 63.88 108 GLY A O 1
ATOM 796 N N . LYS A 1 109 ? 18.016 -1.341 11.703 1 63.06 109 LYS A N 1
ATOM 797 C CA . LYS A 1 109 ? 18.859 -1.866 10.633 1 63.06 109 LYS A CA 1
ATOM 798 C C . LYS A 1 109 ? 18 -2.402 9.484 1 63.06 109 LYS A C 1
ATOM 800 O O . LYS A 1 109 ? 18.5 -3.102 8.602 1 63.06 109 LYS A O 1
ATOM 805 N N . PHE A 1 110 ? 16.75 -1.958 9.508 1 63.44 110 PHE A N 1
ATOM 806 C CA . PHE A 1 110 ? 16 -2.633 8.445 1 63.44 110 PHE A CA 1
ATOM 807 C C . PHE A 1 110 ? 15.844 -1.727 7.234 1 63.44 110 PHE A C 1
ATOM 809 O O . PHE A 1 110 ? 15.336 -0.609 7.352 1 63.44 110 PHE A O 1
ATOM 816 N N . LEU A 1 111 ? 16.453 -2.236 6.129 1 78.12 111 LEU A N 1
ATOM 817 C CA . LEU A 1 111 ? 16.281 -1.596 4.828 1 78.12 111 LEU A CA 1
ATOM 818 C C . LEU A 1 111 ? 15.164 -2.256 4.035 1 78.12 111 LEU A C 1
ATOM 820 O O . LEU A 1 111 ? 14.906 -3.451 4.195 1 78.12 111 LEU A O 1
ATOM 824 N N . LEU A 1 112 ? 14.305 -1.44 3.406 1 83.5 112 LEU A N 1
ATOM 825 C CA . LEU A 1 112 ? 13.297 -1.996 2.504 1 83.5 112 LEU A CA 1
ATOM 826 C C . LEU A 1 112 ? 13.945 -2.951 1.501 1 83.5 112 LEU A C 1
ATOM 828 O O . LEU A 1 112 ? 14.93 -2.604 0.854 1 83.5 112 LEU A O 1
ATOM 832 N N . GLU A 1 113 ? 13.383 -4.184 1.504 1 88.94 113 GLU A N 1
ATOM 833 C CA . GLU A 1 113 ? 13.953 -5.203 0.634 1 88.94 113 GLU A CA 1
ATOM 834 C C . GLU A 1 113 ? 14.031 -4.719 -0.811 1 88.94 113 GLU A C 1
ATOM 836 O O . GLU A 1 113 ? 13.117 -4.047 -1.295 1 88.94 113 GLU A O 1
ATOM 841 N N . ARG A 1 114 ? 15.078 -5.039 -1.439 1 88.19 114 ARG A N 1
ATOM 842 C CA . ARG A 1 114 ? 15.352 -4.586 -2.799 1 88.19 114 ARG A CA 1
ATOM 843 C C . ARG A 1 114 ? 14.242 -5.008 -3.752 1 88.19 114 ARG A C 1
ATOM 845 O O . ARG A 1 114 ? 13.82 -4.23 -4.613 1 88.19 114 ARG A O 1
ATOM 852 N N . TRP A 1 115 ? 13.766 -6.215 -3.684 1 89.88 115 TRP A N 1
ATOM 853 C CA . TRP A 1 115 ? 12.711 -6.691 -4.57 1 89.88 115 TRP A CA 1
ATOM 854 C C . TRP A 1 115 ? 11.43 -5.883 -4.379 1 89.88 115 TRP A C 1
ATOM 856 O O . TRP A 1 115 ? 10.711 -5.609 -5.344 1 89.88 115 TRP A O 1
ATOM 866 N N . LEU A 1 116 ? 11.117 -5.523 -3.205 1 92.62 116 LEU A N 1
ATOM 867 C CA . LEU A 1 116 ? 9.914 -4.742 -2.936 1 92.62 116 LEU A CA 1
ATOM 868 C C . LEU A 1 116 ? 10.031 -3.34 -3.52 1 92.62 116 LEU A C 1
ATOM 870 O O . LEU A 1 116 ? 9.07 -2.818 -4.094 1 92.62 116 LEU A O 1
ATOM 874 N N . GLN A 1 117 ? 11.203 -2.779 -3.357 1 91 117 GLN A N 1
ATOM 875 C CA . GLN A 1 117 ? 11.445 -1.466 -3.947 1 91 117 GLN A CA 1
ATOM 876 C C . GLN A 1 117 ? 11.203 -1.486 -5.453 1 91 117 GLN A C 1
ATOM 878 O O . GLN A 1 117 ? 10.5 -0.627 -5.988 1 91 117 GLN A O 1
ATOM 883 N N . ARG A 1 118 ? 11.781 -2.475 -6.086 1 90.88 118 ARG A N 1
ATOM 884 C CA . ARG A 1 118 ? 11.633 -2.609 -7.531 1 90.88 118 ARG A CA 1
ATOM 885 C C . ARG A 1 118 ? 10.18 -2.877 -7.906 1 90.88 118 ARG A C 1
ATOM 887 O O . ARG A 1 118 ? 9.68 -2.342 -8.898 1 90.88 118 ARG A O 1
ATOM 894 N N . LEU A 1 119 ? 9.539 -3.674 -7.199 1 93.12 119 LEU A N 1
ATOM 895 C CA . LEU A 1 119 ? 8.148 -4.012 -7.469 1 93.12 119 LEU A CA 1
ATOM 896 C C . LEU A 1 119 ? 7.262 -2.77 -7.398 1 93.12 119 LEU A C 1
ATOM 898 O O . LEU A 1 119 ? 6.418 -2.553 -8.273 1 93.12 119 LEU A O 1
ATOM 902 N N . LEU A 1 120 ? 7.508 -1.919 -6.367 1 93.25 120 LEU A N 1
ATOM 903 C CA . LEU A 1 120 ? 6.73 -0.698 -6.18 1 93.25 120 LEU A CA 1
ATOM 904 C C . LEU A 1 120 ? 6.918 0.25 -7.359 1 93.25 120 LEU A C 1
ATOM 906 O O . LEU A 1 120 ? 6.004 1.001 -7.707 1 93.25 120 LEU A O 1
ATOM 910 N N . LEU A 1 121 ? 8 0.121 -7.953 1 90.06 121 LEU A N 1
ATOM 911 C CA . LEU A 1 121 ? 8.305 0.98 -9.094 1 90.06 121 LEU A CA 1
ATOM 912 C C . LEU A 1 121 ? 7.676 0.43 -10.367 1 90.06 121 LEU A C 1
ATOM 914 O O . LEU A 1 121 ? 7.16 1.191 -11.188 1 90.06 121 LEU A O 1
ATOM 918 N N . GLU A 1 122 ? 7.625 -0.843 -10.484 1 89.94 122 GLU A N 1
ATOM 919 C CA . GLU A 1 122 ? 7.309 -1.451 -11.773 1 89.94 122 GLU A CA 1
ATOM 920 C C . GLU A 1 122 ? 5.812 -1.724 -11.906 1 89.94 122 GLU A C 1
ATOM 922 O O . GLU A 1 122 ? 5.273 -1.727 -13.016 1 89.94 122 GLU A O 1
ATOM 927 N N . VAL A 1 123 ? 5.164 -1.987 -10.828 1 92.88 123 VAL A N 1
ATOM 928 C CA . VAL A 1 123 ? 3.748 -2.33 -10.898 1 92.88 123 VAL A CA 1
ATOM 929 C C . VAL A 1 123 ? 2.914 -1.056 -11.008 1 92.88 123 VAL A C 1
ATOM 931 O O . VAL A 1 123 ? 3.193 -0.064 -10.328 1 92.88 123 VAL A O 1
ATOM 934 N N . ASP A 1 124 ? 1.806 -1.14 -11.742 1 90.88 124 ASP A N 1
ATOM 935 C CA . ASP A 1 124 ? 1.04 0.065 -12.047 1 90.88 124 ASP A CA 1
ATOM 936 C C . ASP A 1 124 ? -0.217 0.149 -11.18 1 90.88 124 ASP A C 1
ATOM 938 O O . ASP A 1 124 ? -0.885 1.185 -11.148 1 90.88 124 ASP A O 1
ATOM 942 N N . ILE A 1 125 ? -0.585 -0.854 -10.539 1 95.06 125 ILE A N 1
ATOM 943 C CA . ILE A 1 125 ? -1.782 -0.847 -9.711 1 95.06 125 ILE A CA 1
ATOM 944 C C . ILE A 1 125 ? -1.409 -0.483 -8.273 1 95.06 125 ILE A C 1
ATOM 946 O O . ILE A 1 125 ? -0.244 -0.584 -7.883 1 95.06 125 ILE A O 1
ATOM 950 N N . PRO A 1 126 ? -2.346 -0.066 -7.434 1 97 126 PRO A N 1
ATOM 951 C CA . PRO A 1 126 ? -2.072 0.212 -6.02 1 97 126 PR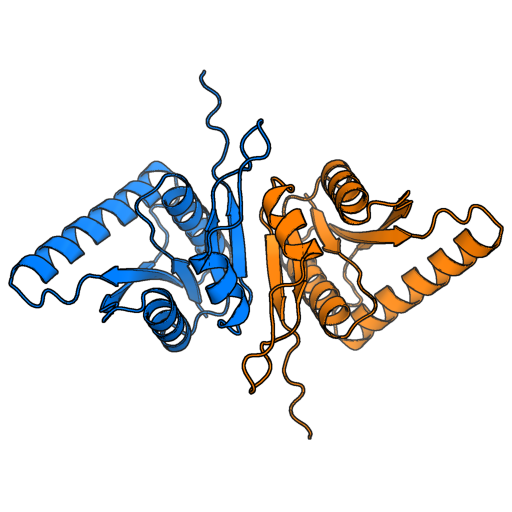O A CA 1
ATOM 952 C C . PRO A 1 126 ? -1.476 -0.987 -5.289 1 97 126 PRO A C 1
ATOM 954 O O . PRO A 1 126 ? -1.878 -2.127 -5.531 1 97 126 PRO A O 1
ATOM 957 N N . VAL A 1 127 ? -0.498 -0.694 -4.445 1 97.88 127 VAL A N 1
ATOM 958 C CA . VAL A 1 127 ? 0.155 -1.743 -3.67 1 97.88 127 VAL A CA 1
ATOM 959 C C . VAL A 1 127 ? -0.063 -1.495 -2.18 1 97.88 127 VAL A C 1
ATOM 961 O O . VAL A 1 127 ? 0.237 -0.412 -1.674 1 97.88 127 VAL A O 1
ATOM 964 N N . LEU A 1 128 ? -0.634 -2.451 -1.548 1 98.25 128 LEU A N 1
ATOM 965 C CA . LEU A 1 128 ? -0.805 -2.428 -0.099 1 98.25 128 LEU A CA 1
ATOM 966 C C . LEU A 1 128 ? 0.331 -3.174 0.595 1 98.25 128 LEU A C 1
ATOM 968 O O . LEU A 1 128 ? 0.473 -4.387 0.432 1 98.25 128 LEU A O 1
ATOM 972 N N . VAL A 1 129 ? 1.118 -2.443 1.321 1 97.75 129 VAL A N 1
ATOM 973 C CA . VAL A 1 129 ? 2.232 -3.021 2.064 1 97.75 129 VAL A CA 1
ATOM 974 C C . VAL A 1 129 ? 1.815 -3.27 3.512 1 97.75 129 VAL A C 1
ATOM 976 O O . VAL A 1 129 ? 1.45 -2.334 4.23 1 97.75 129 VAL A O 1
ATOM 979 N N . VAL A 1 130 ? 1.909 -4.496 3.928 1 96.94 130 VAL A N 1
ATOM 980 C CA . VAL A 1 130 ? 1.456 -4.863 5.266 1 96.94 130 VAL A CA 1
ATOM 981 C C . VAL A 1 130 ? 2.621 -5.441 6.066 1 96.94 130 VAL A C 1
ATOM 983 O O . VAL A 1 130 ? 3.586 -5.949 5.488 1 96.94 130 VAL A O 1
ATOM 986 N N . LYS A 1 131 ? 2.541 -5.242 7.336 1 91.25 131 LYS A N 1
ATOM 987 C CA . LYS A 1 131 ? 3.566 -5.762 8.234 1 91.25 131 LYS A CA 1
ATOM 988 C C . LYS A 1 131 ? 2.996 -6.836 9.156 1 91.25 131 LYS A C 1
ATOM 990 O O . LYS A 1 131 ? 1.8 -6.84 9.453 1 91.25 131 LYS A O 1
ATOM 995 N N . GLU A 1 132 ? 3.914 -7.723 9.469 1 82.94 132 GLU A N 1
ATOM 996 C CA . GLU A 1 132 ? 3.531 -8.773 10.406 1 82.94 132 GLU A CA 1
ATOM 997 C C . GLU A 1 132 ? 3.182 -8.203 11.773 1 82.94 132 GLU A C 1
ATOM 999 O O . GLU A 1 132 ? 3.836 -7.27 12.25 1 82.94 132 GLU A O 1
ATOM 1004 N N . GLU A 1 133 ? 1.982 -8.633 12.289 1 71.94 133 GLU A N 1
ATOM 1005 C CA . GLU A 1 133 ? 1.672 -8.227 13.656 1 71.94 133 GLU A CA 1
ATOM 1006 C C . GLU A 1 133 ? 2.688 -8.789 14.648 1 71.94 133 GLU A C 1
ATOM 1008 O O . GLU A 1 133 ? 3.207 -9.891 14.453 1 71.94 133 GLU A O 1
ATOM 1013 N N . LEU A 1 134 ? 3.227 -7.867 15.484 1 57.69 134 LEU A N 1
ATOM 1014 C CA . LEU A 1 134 ? 4.117 -8.383 16.516 1 57.69 134 LEU A CA 1
ATOM 1015 C C . LEU A 1 134 ? 3.426 -9.469 17.344 1 57.69 134 LEU A C 1
ATOM 1017 O O . LEU A 1 134 ? 2.248 -9.336 17.688 1 57.69 134 LEU A O 1
ATOM 1021 N N . HIS A 1 135 ? 3.373 -10.656 16.953 1 51.34 135 HIS A N 1
ATOM 1022 C CA . HIS A 1 135 ? 2.867 -11.648 17.906 1 51.34 135 HIS A CA 1
ATOM 1023 C C . HIS A 1 135 ? 3.258 -11.297 19.328 1 51.34 135 HIS A C 1
ATOM 1025 O O . HIS A 1 135 ? 4.434 -11.062 19.625 1 51.34 135 HIS A O 1
ATOM 1031 N N . GLY A 1 136 ? 2.525 -10.555 20.141 1 39.19 136 GLY A N 1
ATOM 1032 C CA . GLY A 1 136 ? 2.715 -10.625 21.578 1 39.19 136 GLY A CA 1
ATOM 1033 C C . GLY A 1 136 ? 3.062 -12.016 22.062 1 39.19 136 GLY A C 1
ATOM 1034 O O . GLY A 1 136 ? 2.486 -13.008 21.609 1 39.19 136 GLY A O 1
ATOM 1035 N N . SER A 1 137 ? 4.309 -12.406 22.375 1 32.47 137 SER A N 1
ATOM 1036 C CA . SER A 1 137 ? 4.52 -13.438 23.375 1 32.47 137 SER A CA 1
ATOM 1037 C C . SER A 1 137 ? 3.496 -13.336 24.5 1 32.47 137 SER A C 1
ATOM 1039 O O . SER A 1 137 ? 3.408 -12.305 25.172 1 32.47 137 SER A O 1
ATOM 1041 N N . ALA A 1 138 ? 2.258 -13.859 24.469 1 27.3 138 ALA A N 1
ATOM 1042 C CA . ALA A 1 138 ? 1.7 -14.234 25.766 1 27.3 138 ALA A CA 1
ATOM 1043 C C . ALA A 1 138 ? 2.664 -15.133 26.531 1 27.3 138 ALA A C 1
ATOM 1045 O O . ALA A 1 138 ? 3.316 -16 25.953 1 27.3 138 ALA A O 1
ATOM 1046 N N . MET B 1 1 ? -12.555 3.926 13.312 1 86.25 1 MET B N 1
ATOM 1047 C CA . MET B 1 1 ? -11.391 3.646 12.469 1 86.25 1 MET B CA 1
ATOM 1048 C C . MET B 1 1 ? -11.242 4.703 11.383 1 86.25 1 MET B C 1
ATOM 1050 O O . MET B 1 1 ? -12.188 5.449 11.102 1 86.25 1 MET B O 1
ATOM 1054 N N . ALA B 1 2 ? -10.023 5.051 10.977 1 95.75 2 ALA B N 1
ATOM 1055 C CA . ALA B 1 2 ? -9.789 6.137 10.031 1 95.75 2 ALA B CA 1
ATOM 1056 C C . ALA B 1 2 ? -8.836 5.699 8.922 1 95.75 2 ALA B C 1
ATOM 1058 O O . ALA B 1 2 ? -8.102 4.723 9.078 1 95.75 2 ALA B O 1
ATOM 1059 N N . ILE B 1 3 ? -8.984 6.379 7.801 1 98.12 3 ILE B N 1
ATOM 1060 C CA . ILE B 1 3 ? -8.031 6.277 6.699 1 98.12 3 ILE B CA 1
ATOM 1061 C C . ILE B 1 3 ? -7.191 7.547 6.629 1 98.12 3 ILE B C 1
ATOM 1063 O O . ILE B 1 3 ? -7.73 8.656 6.543 1 98.12 3 ILE B O 1
ATOM 1067 N N . ALA B 1 4 ? -5.922 7.375 6.766 1 98.75 4 ALA B N 1
ATOM 1068 C CA . ALA B 1 4 ? -5.023 8.523 6.66 1 98.75 4 ALA B CA 1
ATOM 1069 C C . ALA B 1 4 ? -4.418 8.617 5.262 1 98.75 4 ALA B C 1
ATOM 1071 O O . ALA B 1 4 ? -4.219 7.602 4.594 1 98.75 4 ALA B O 1
ATOM 1072 N N . VAL B 1 5 ? -4.133 9.812 4.852 1 98.69 5 VAL B N 1
ATOM 1073 C CA . VAL B 1 5 ? -3.455 10.047 3.58 1 98.69 5 VAL B CA 1
ATOM 1074 C C . VAL B 1 5 ? -2.455 11.188 3.732 1 98.69 5 VAL B C 1
ATOM 1076 O O . VAL B 1 5 ? -2.74 12.188 4.395 1 98.69 5 VAL B O 1
ATOM 1079 N N . VAL B 1 6 ? -1.293 10.969 3.102 1 98.19 6 VAL B N 1
ATOM 1080 C CA . VAL B 1 6 ? -0.281 12.023 3.121 1 98.19 6 VAL B CA 1
ATOM 1081 C C . VAL B 1 6 ? -0.563 13.031 2.01 1 98.19 6 VAL B C 1
ATOM 1083 O O . VAL B 1 6 ? -0.653 12.664 0.837 1 98.19 6 VAL B O 1
ATOM 1086 N N . HIS B 1 7 ? -0.621 14.234 2.391 1 96.69 7 HIS B N 1
ATOM 1087 C CA . HIS B 1 7 ? -0.762 15.305 1.409 1 96.69 7 HIS B CA 1
ATOM 1088 C C . HIS B 1 7 ? 0.593 15.719 0.849 1 96.69 7 HIS B C 1
ATOM 1090 O O . HIS B 1 7 ? 1.514 16.031 1.607 1 96.69 7 HIS B O 1
ATOM 1096 N N . ARG B 1 8 ? 0.659 15.68 -0.37 1 92.75 8 ARG B N 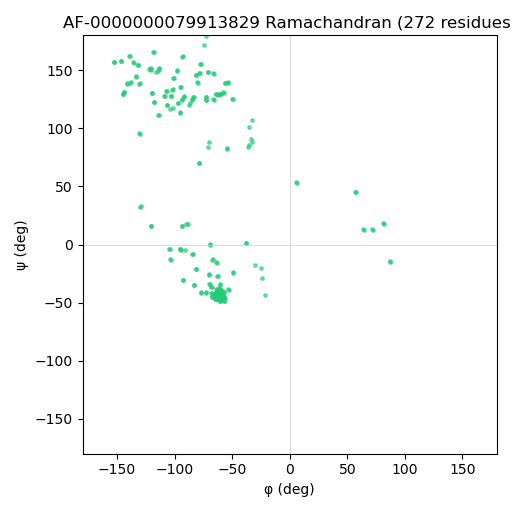1
ATOM 1097 C CA . ARG B 1 8 ? 1.744 16.266 -1.151 1 92.75 8 ARG B CA 1
ATOM 1098 C C . ARG B 1 8 ? 1.201 17.125 -2.289 1 92.75 8 ARG B C 1
ATOM 1100 O O . ARG B 1 8 ? 0.218 16.75 -2.936 1 92.75 8 ARG B O 1
ATOM 1107 N N . ASP B 1 9 ? 1.85 18.25 -2.459 1 92.5 9 ASP B N 1
ATOM 1108 C CA . ASP B 1 9 ? 1.417 19.141 -3.535 1 92.5 9 ASP B CA 1
ATOM 1109 C C . ASP B 1 9 ? 1.939 18.656 -4.887 1 92.5 9 ASP B C 1
ATOM 1111 O O . ASP B 1 9 ? 2.848 19.266 -5.461 1 92.5 9 ASP B O 1
ATOM 1115 N N . SER B 1 10 ? 1.465 17.594 -5.398 1 92.38 10 SER B N 1
ATOM 1116 C CA . SER B 1 10 ? 1.834 16.922 -6.645 1 92.38 10 SER B CA 1
ATOM 1117 C C . SER B 1 10 ? 0.661 16.141 -7.219 1 92.38 10 SER B C 1
ATOM 1119 O O . SER B 1 10 ? -0.315 15.867 -6.516 1 92.38 10 SER B O 1
ATOM 1121 N N . PRO B 1 11 ? 0.662 15.867 -8.523 1 92.88 11 PRO B N 1
ATOM 1122 C CA . PRO B 1 11 ? -0.396 15.039 -9.109 1 92.88 11 PRO B CA 1
ATOM 1123 C C . PRO B 1 11 ? -0.555 13.703 -8.391 1 92.88 11 PRO B C 1
ATOM 1125 O O . PRO B 1 11 ? -1.68 13.242 -8.172 1 92.88 11 PRO B O 1
ATOM 1128 N N . GLU B 1 12 ? 0.547 13.094 -7.984 1 94 12 GLU B N 1
ATOM 1129 C CA . GLU B 1 12 ? 0.466 11.828 -7.273 1 94 12 GLU B CA 1
ATOM 1130 C C . GLU B 1 12 ? -0.123 12.016 -5.875 1 94 12 GLU B C 1
ATOM 1132 O O . GLU B 1 12 ? -0.797 11.125 -5.355 1 94 12 GLU B O 1
ATOM 1137 N N . GLY B 1 13 ? 0.154 13.156 -5.203 1 95.31 13 GLY B N 1
ATOM 1138 C CA . GLY B 1 13 ? -0.476 13.461 -3.93 1 95.31 13 GLY B CA 1
ATOM 1139 C C . GLY B 1 13 ? -1.984 13.602 -4.027 1 95.31 13 GLY B C 1
ATOM 1140 O O . GLY B 1 13 ? -2.715 13.102 -3.164 1 95.31 13 GLY B O 1
ATOM 1141 N N . ARG B 1 14 ? -2.428 14.25 -5.102 1 95.56 14 ARG B N 1
ATOM 1142 C CA . ARG B 1 14 ? -3.861 14.406 -5.328 1 95.56 14 ARG B CA 1
ATOM 1143 C C . ARG B 1 14 ? -4.52 13.055 -5.598 1 95.56 14 ARG B C 1
ATOM 1145 O O . ARG B 1 14 ? -5.609 12.781 -5.094 1 95.56 14 ARG B O 1
ATOM 1152 N N . ALA B 1 15 ? -3.869 12.289 -6.383 1 95.75 15 ALA B N 1
ATOM 1153 C CA . ALA B 1 15 ? -4.375 10.945 -6.645 1 95.75 15 ALA B CA 1
ATOM 1154 C C . ALA B 1 15 ? -4.539 10.156 -5.348 1 95.75 15 ALA B C 1
ATOM 1156 O O . ALA B 1 15 ? -5.516 9.43 -5.18 1 95.75 15 ALA B O 1
ATOM 1157 N N . ALA B 1 16 ? -3.574 10.312 -4.453 1 97.81 16 ALA B N 1
ATOM 1158 C CA . ALA B 1 16 ? -3.639 9.625 -3.166 1 97.81 16 ALA B CA 1
ATOM 1159 C C . ALA B 1 16 ? -4.844 10.094 -2.354 1 97.81 16 ALA B C 1
ATOM 1161 O O . ALA B 1 16 ? -5.535 9.281 -1.738 1 97.81 16 ALA B O 1
ATOM 1162 N N . ILE B 1 17 ? -5.082 11.375 -2.322 1 98.12 17 ILE B N 1
ATOM 1163 C CA . ILE B 1 17 ? -6.207 11.93 -1.572 1 98.12 17 ILE B CA 1
ATOM 1164 C C . ILE B 1 17 ? -7.516 11.367 -2.117 1 98.12 17 ILE B C 1
ATOM 1166 O O . ILE B 1 17 ? -8.383 10.945 -1.35 1 98.12 17 ILE B O 1
ATOM 1170 N N . VAL 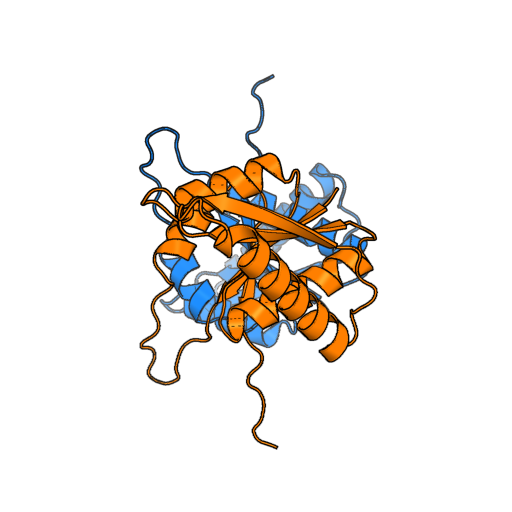B 1 18 ? -7.664 11.305 -3.416 1 97.69 18 VAL B N 1
ATOM 1171 C CA . VAL B 1 18 ? -8.883 10.805 -4.047 1 97.69 18 VAL B CA 1
ATOM 1172 C C . VAL B 1 18 ? -9.062 9.32 -3.729 1 97.69 18 VAL B C 1
ATOM 1174 O O . VAL B 1 18 ? -10.148 8.891 -3.336 1 97.69 18 VAL B O 1
ATOM 1177 N N . HIS B 1 19 ? -8.031 8.602 -3.867 1 97.44 19 HIS B N 1
ATOM 1178 C CA . HIS B 1 19 ? -8.086 7.176 -3.564 1 97.44 19 HIS B CA 1
ATOM 1179 C C . HIS B 1 19 ? -8.461 6.938 -2.105 1 97.44 19 HIS B C 1
ATOM 1181 O O . HIS B 1 19 ? -9.336 6.117 -1.808 1 97.44 19 HIS B O 1
ATOM 1187 N N . ALA B 1 20 ? -7.809 7.656 -1.232 1 98.38 20 ALA B N 1
ATOM 1188 C CA . ALA B 1 20 ? -8.07 7.523 0.198 1 98.38 20 ALA B CA 1
ATOM 1189 C C . ALA B 1 20 ? -9.523 7.871 0.521 1 98.38 20 ALA B C 1
ATOM 1191 O O . ALA B 1 20 ? -10.164 7.203 1.339 1 98.38 20 ALA B O 1
ATOM 1192 N N . ALA B 1 21 ? -10 8.867 -0.122 1 98.38 21 ALA B N 1
ATOM 1193 C CA . ALA B 1 21 ? -11.383 9.281 0.099 1 98.38 21 ALA B CA 1
ATOM 1194 C C . ALA B 1 21 ? -12.359 8.195 -0.346 1 98.38 21 ALA B C 1
ATOM 1196 O O . ALA B 1 21 ? -13.336 7.906 0.346 1 98.38 21 ALA B O 1
ATOM 1197 N N . ARG B 1 22 ? -12.086 7.602 -1.472 1 96.75 22 ARG B N 1
ATOM 1198 C CA . ARG B 1 22 ? -12.93 6.512 -1.954 1 96.75 22 ARG B CA 1
ATOM 1199 C C . ARG B 1 22 ? -12.914 5.336 -0.984 1 96.75 22 ARG B C 1
ATOM 1201 O O . ARG B 1 22 ? -13.961 4.742 -0.704 1 96.75 22 ARG B O 1
ATOM 1208 N N . GLU B 1 23 ? -11.711 5.086 -0.506 1 95.62 23 GLU B N 1
ATOM 1209 C CA . GLU B 1 23 ? -11.602 4.039 0.505 1 95.62 23 GLU B CA 1
ATOM 1210 C C . GLU B 1 23 ? -12.422 4.379 1.745 1 95.62 23 GLU B C 1
ATOM 1212 O O . GLU B 1 23 ? -13.141 3.531 2.271 1 95.62 23 GLU B O 1
ATOM 1217 N N . ALA B 1 24 ? -12.266 5.57 2.234 1 97.12 24 ALA B N 1
ATOM 1218 C CA . ALA B 1 24 ? -12.961 6.016 3.438 1 97.12 24 ALA B CA 1
ATOM 1219 C C . ALA B 1 24 ? -14.477 5.914 3.266 1 97.12 24 ALA B C 1
ATOM 1221 O O . ALA B 1 24 ? -15.18 5.441 4.164 1 97.12 24 ALA B O 1
ATOM 1222 N N . VAL B 1 25 ? -14.953 6.34 2.104 1 96.31 25 VAL B N 1
ATOM 1223 C CA . VAL B 1 25 ? -16.375 6.281 1.812 1 96.31 25 VAL B CA 1
ATOM 1224 C C . VAL B 1 25 ? -16.844 4.828 1.768 1 96.31 25 VAL B C 1
ATOM 1226 O O . VAL B 1 25 ? -17.844 4.469 2.383 1 96.31 25 VAL B O 1
ATOM 1229 N N . HIS B 1 26 ? -16.109 4.004 1.077 1 92.56 26 HIS B N 1
ATOM 1230 C CA . HIS B 1 26 ? -16.453 2.594 0.93 1 92.56 26 HIS B CA 1
ATOM 1231 C C . HIS B 1 26 ? -16.484 1.893 2.283 1 92.56 26 HIS B C 1
ATOM 1233 O O . HIS B 1 26 ? -17.328 1.029 2.518 1 92.56 26 HIS B O 1
ATOM 1239 N N . ARG B 1 27 ? -15.609 2.309 3.186 1 92.81 27 ARG B N 1
ATOM 1240 C CA . ARG B 1 27 ? -15.492 1.655 4.484 1 92.81 27 ARG B CA 1
ATOM 1241 C C . ARG B 1 27 ? -16.312 2.379 5.543 1 92.81 27 ARG B C 1
ATOM 1243 O O . ARG B 1 27 ? -16.375 1.947 6.695 1 92.81 27 ARG B O 1
ATOM 1250 N N . HIS B 1 28 ? -16.922 3.5 5.141 1 95.12 28 HIS B N 1
ATOM 1251 C CA . HIS B 1 28 ? -17.656 4.34 6.078 1 95.12 28 HIS B CA 1
ATOM 1252 C C . HIS B 1 28 ? -16.766 4.777 7.238 1 95.12 28 HIS B C 1
ATOM 1254 O O . HIS B 1 28 ? -17.172 4.684 8.398 1 95.12 28 HIS B O 1
ATOM 1260 N N . GLU B 1 29 ? -15.586 5.191 6.906 1 96.56 29 GLU B N 1
ATOM 1261 C CA . GLU B 1 29 ? -14.602 5.656 7.879 1 96.56 29 GLU B CA 1
ATOM 1262 C C . GLU B 1 29 ? -14.234 7.117 7.637 1 96.56 29 GLU B C 1
ATOM 1264 O O . GLU B 1 29 ? -14.586 7.688 6.602 1 96.56 29 GLU B O 1
ATOM 1269 N N . GLN B 1 30 ? -13.609 7.727 8.578 1 97.44 30 GLN B N 1
ATOM 1270 C CA . GLN B 1 30 ? -13.148 9.102 8.453 1 97.44 30 GLN B CA 1
ATOM 1271 C C . GLN B 1 30 ? -11.844 9.172 7.656 1 97.44 30 GLN B C 1
ATOM 1273 O O . GLN B 1 30 ? -10.969 8.32 7.816 1 97.44 30 GLN B O 1
ATOM 1278 N N . LEU B 1 31 ? -11.789 10.195 6.793 1 98.5 31 LEU B N 1
ATOM 1279 C CA . LEU B 1 31 ? -10.531 10.492 6.117 1 98.5 31 LEU B CA 1
ATOM 1280 C C . LEU B 1 31 ? -9.719 11.523 6.906 1 98.5 31 LEU B C 1
ATOM 1282 O O . LEU B 1 31 ? -10.25 12.57 7.293 1 98.5 31 LEU B O 1
ATOM 1286 N N . VAL B 1 32 ? -8.477 11.195 7.184 1 98.69 32 VAL B N 1
ATOM 1287 C CA . VAL B 1 32 ? -7.57 12.141 7.832 1 98.69 32 VAL B CA 1
ATOM 1288 C C . VAL B 1 32 ? -6.441 12.508 6.875 1 98.69 32 VAL B C 1
ATOM 1290 O O . VAL B 1 32 ? -5.617 11.664 6.52 1 98.69 32 VAL B O 1
ATOM 1293 N N . VAL B 1 33 ? -6.469 13.703 6.461 1 98.62 33 VAL B N 1
ATOM 1294 C CA . VAL B 1 33 ? -5.414 14.211 5.59 1 98.62 33 VAL B CA 1
ATOM 1295 C C . VAL B 1 33 ? -4.254 14.734 6.438 1 98.62 33 VAL B C 1
ATOM 1297 O O . VAL B 1 33 ? -4.434 15.625 7.273 1 98.62 33 VAL B O 1
ATOM 1300 N N . LEU B 1 34 ? -3.088 14.148 6.199 1 98.25 34 LEU B N 1
ATOM 1301 C CA . LEU B 1 34 ? -1.893 14.484 6.965 1 98.25 34 LEU B CA 1
ATOM 1302 C C . LEU B 1 34 ? -0.973 15.398 6.164 1 98.25 34 LEU B C 1
ATOM 1304 O O . LEU B 1 34 ? -0.667 15.117 5.004 1 98.25 34 LEU B O 1
ATOM 1308 N N . SER B 1 35 ? -0.514 16.453 6.832 1 96.62 35 SER B N 1
ATOM 1309 C CA . SER B 1 35 ? 0.384 17.391 6.168 1 96.62 35 SER B CA 1
ATOM 1310 C C . SER B 1 35 ? 1.441 17.922 7.129 1 96.62 35 SER B C 1
ATOM 1312 O O . SER B 1 35 ? 1.129 18.281 8.266 1 96.62 35 SER B O 1
ATOM 1314 N N . VAL B 1 36 ? 2.68 17.875 6.672 1 93.44 36 VAL B N 1
ATOM 1315 C CA . VAL B 1 36 ? 3.771 18.484 7.422 1 93.44 36 VAL B CA 1
ATOM 1316 C C . VAL B 1 36 ? 4.008 19.906 6.926 1 93.44 36 VAL B C 1
ATOM 1318 O O . VAL B 1 36 ? 4.191 20.125 5.727 1 93.44 36 VAL B O 1
ATOM 1321 N N . VAL B 1 37 ? 3.959 20.828 7.863 1 87.44 37 VAL B N 1
ATOM 1322 C CA . VAL B 1 37 ? 4.062 22.234 7.5 1 87.44 37 VAL B CA 1
ATOM 1323 C C . VAL B 1 37 ? 5.355 22.812 8.062 1 87.44 37 VAL B C 1
ATOM 1325 O O . VAL B 1 37 ? 5.945 22.266 8.992 1 87.44 37 VAL B O 1
ATOM 1328 N N . ASP B 1 38 ? 5.875 23.828 7.363 1 76.88 38 ASP B N 1
ATOM 1329 C CA . ASP B 1 38 ? 7.055 24.531 7.867 1 76.88 38 ASP B CA 1
ATOM 1330 C C . ASP B 1 38 ? 6.738 25.281 9.164 1 76.88 38 ASP B C 1
ATOM 1332 O O . ASP B 1 38 ? 5.598 25.688 9.383 1 76.88 38 ASP B O 1
ATOM 1336 N N . GLU B 1 39 ? 7.453 25.078 10.305 1 64.75 39 GLU B N 1
ATOM 1337 C CA . GLU B 1 39 ? 7.312 25.703 11.617 1 64.75 39 GLU B CA 1
ATOM 1338 C C . GLU B 1 39 ? 6.961 27.172 11.5 1 64.75 39 GLU B C 1
ATOM 1340 O O . GLU B 1 39 ? 6.836 27.875 12.516 1 64.75 39 GLU B O 1
ATOM 1345 N N . VAL B 1 40 ? 6.805 27.703 10.391 1 57.06 40 VAL B N 1
ATOM 1346 C CA . VAL B 1 40 ? 6.762 29.156 10.547 1 57.06 40 VAL B CA 1
ATOM 1347 C C . VAL B 1 40 ? 5.469 29.562 11.25 1 57.06 40 VAL B C 1
ATOM 1349 O O . VAL B 1 40 ? 4.375 29.266 10.766 1 57.06 40 VAL B O 1
ATOM 1352 N N . ALA B 1 41 ? 5.441 29.609 12.586 1 52.72 41 ALA B N 1
ATOM 1353 C CA . ALA B 1 41 ? 4.543 30.078 13.641 1 52.72 41 ALA B CA 1
ATOM 1354 C C . ALA B 1 41 ? 3.562 31.125 13.094 1 52.72 41 ALA B C 1
ATOM 1356 O O . ALA B 1 41 ? 2.572 31.453 13.758 1 52.72 41 ALA B O 1
ATOM 1357 N N . ASP B 1 42 ? 3.891 32.094 12.289 1 56.62 42 ASP B N 1
ATOM 1358 C CA . ASP B 1 42 ? 3.189 33.375 12.328 1 56.62 42 ASP B CA 1
ATOM 1359 C C . ASP B 1 42 ? 1.784 33.25 11.742 1 56.62 42 ASP B C 1
ATOM 1361 O O . ASP B 1 42 ? 1.424 32.188 11.203 1 56.62 42 ASP B O 1
ATOM 1365 N N . ALA B 1 43 ? 0.995 34.375 11.727 1 56.75 43 ALA B N 1
ATOM 1366 C CA . ALA B 1 43 ? -0.29 34.75 11.156 1 56.75 43 ALA B CA 1
ATOM 1367 C C . ALA B 1 43 ? -0.582 34 9.867 1 56.75 43 ALA B C 1
ATOM 1369 O O . ALA B 1 43 ? -1.73 33.656 9.602 1 56.75 43 ALA B O 1
ATOM 1370 N N . ASP B 1 44 ? 0.466 33.406 9.227 1 62.34 44 ASP B N 1
ATOM 1371 C CA . ASP B 1 44 ? 0.383 32.844 7.883 1 62.34 44 ASP B CA 1
ATOM 1372 C C . ASP B 1 44 ? 0.07 31.344 7.938 1 62.34 44 ASP B C 1
ATOM 1374 O O . ASP B 1 44 ? -0.362 30.75 6.945 1 62.34 44 ASP B O 1
ATOM 1378 N N . ALA B 1 45 ? 0.039 30.875 9.242 1 69.75 45 ALA B N 1
ATOM 1379 C CA . ALA B 1 45 ? -0.208 29.453 9.367 1 69.75 45 ALA B CA 1
ATOM 1380 C C . ALA B 1 45 ? -1.683 29.125 9.148 1 69.75 45 ALA B C 1
ATOM 1382 O O . ALA B 1 45 ? -2.014 28.141 8.484 1 69.75 45 ALA B O 1
ATOM 1383 N N . GLU B 1 46 ? -2.488 29.984 9.711 1 75.25 46 GLU B N 1
ATOM 1384 C CA . GLU B 1 46 ? -3.922 29.75 9.539 1 75.25 46 GLU B CA 1
ATOM 1385 C C . GLU B 1 46 ? -4.332 29.906 8.078 1 75.25 46 GLU B C 1
ATOM 1387 O O . GLU B 1 46 ? -5.176 29.141 7.59 1 75.25 46 GLU B O 1
ATOM 1392 N N . SER B 1 47 ? -3.781 30.938 7.5 1 77.25 47 SER B N 1
ATOM 1393 C CA . SER B 1 47 ? -4.082 31.141 6.086 1 77.25 47 SER B CA 1
ATOM 1394 C C . SER B 1 47 ? -3.609 29.969 5.242 1 77.25 47 SER B C 1
ATOM 1396 O O . SER B 1 47 ? -4.309 29.531 4.328 1 77.25 47 SER B O 1
ATOM 1398 N N . ASP B 1 48 ? -2.504 29.469 5.605 1 82.31 48 ASP B N 1
ATOM 1399 C CA . ASP B 1 48 ? -1.953 28.328 4.875 1 82.31 48 ASP B CA 1
ATOM 1400 C C . ASP B 1 48 ? -2.807 27.078 5.082 1 82.31 48 ASP B C 1
ATOM 1402 O O . ASP B 1 48 ? -3.045 26.328 4.141 1 82.31 48 ASP B O 1
ATOM 1406 N N . ARG B 1 49 ? -3.271 27 6.27 1 87.44 49 ARG B N 1
ATOM 1407 C CA . ARG B 1 49 ? -4.133 25.859 6.578 1 87.44 49 ARG B CA 1
ATOM 1408 C C . ARG B 1 49 ? -5.449 25.953 5.812 1 87.44 49 ARG B C 1
ATOM 1410 O O . ARG B 1 49 ? -5.926 24.953 5.273 1 87.44 49 ARG B O 1
ATOM 1417 N N . SER B 1 50 ? -6.008 27.125 5.816 1 90.88 50 SER B N 1
ATOM 1418 C CA . SER B 1 50 ? -7.258 27.328 5.09 1 90.88 50 SER B CA 1
ATOM 1419 C C . SER B 1 50 ? -7.082 27.047 3.6 1 90.88 50 SER B C 1
ATOM 1421 O O . SER B 1 50 ? -7.953 26.438 2.971 1 90.88 50 SER B O 1
ATOM 1423 N N . ALA B 1 51 ? -6.039 27.484 3.068 1 92.06 51 ALA B N 1
ATOM 1424 C CA . ALA B 1 51 ? -5.754 27.266 1.653 1 92.06 51 ALA B CA 1
ATOM 1425 C C . ALA B 1 51 ? -5.609 25.766 1.358 1 92.06 51 ALA B C 1
ATOM 1427 O O . ALA B 1 51 ? -6.105 25.281 0.341 1 92.06 51 ALA B O 1
ATOM 1428 N N . LEU B 1 52 ? -4.953 25.094 2.27 1 93.12 52 LEU B N 1
ATOM 1429 C CA . LEU B 1 52 ? -4.789 23.656 2.109 1 93.12 52 LEU B CA 1
ATOM 1430 C C . LEU B 1 52 ? -6.137 22.938 2.184 1 93.12 52 LEU B C 1
ATOM 1432 O O . LEU B 1 52 ? -6.414 22.047 1.388 1 93.12 52 LEU B O 1
ATOM 1436 N N . CYS B 1 53 ? -6.961 23.359 3.094 1 95.94 53 CYS B N 1
ATOM 1437 C CA . CYS B 1 53 ? -8.289 22.766 3.225 1 95.94 53 CYS B CA 1
ATOM 1438 C C . CYS B 1 53 ? -9.102 22.969 1.952 1 95.94 53 CYS B C 1
ATOM 1440 O O . CYS B 1 53 ? -9.766 22.047 1.481 1 95.94 53 CYS B O 1
ATOM 1442 N N . ALA B 1 54 ? -9.008 24.141 1.418 1 96.38 54 ALA B N 1
ATOM 1443 C CA . ALA B 1 54 ? -9.734 24.453 0.188 1 96.38 54 ALA B CA 1
ATOM 1444 C C . ALA B 1 54 ? -9.234 23.578 -0.968 1 96.38 54 ALA B C 1
ATOM 1446 O O . ALA B 1 54 ? -10.039 23.094 -1.77 1 96.38 54 ALA B O 1
ATOM 1447 N N . GLU B 1 55 ? -7.98 23.438 -1.046 1 96.06 55 GLU B N 1
ATOM 1448 C CA . GLU B 1 55 ? -7.387 22.609 -2.092 1 96.06 55 GLU B CA 1
ATOM 1449 C C . GLU B 1 55 ? -7.852 21.156 -1.982 1 96.06 55 GLU B C 1
ATOM 1451 O O . GLU B 1 55 ? -8.219 20.547 -2.984 1 96.06 55 GLU B O 1
ATOM 1456 N N . VAL B 1 56 ? -7.824 20.609 -0.774 1 97.75 56 VAL B N 1
ATOM 1457 C CA . VAL B 1 56 ? -8.242 19.234 -0.546 1 97.75 56 VAL B CA 1
ATOM 1458 C C . VAL B 1 56 ? -9.719 19.078 -0.91 1 97.75 56 VAL B C 1
ATOM 1460 O O . VAL B 1 56 ? -10.094 18.141 -1.631 1 97.75 56 VAL B O 1
ATOM 1463 N N . GLN B 1 57 ? -10.516 20.016 -0.448 1 97.81 57 GLN B N 1
ATOM 1464 C CA . GLN B 1 57 ? -11.945 19.938 -0.729 1 97.81 57 GLN B CA 1
ATOM 1465 C C . GLN B 1 57 ? -12.219 20.016 -2.229 1 97.81 57 GLN B C 1
ATOM 1467 O O . GLN B 1 57 ? -13.055 19.281 -2.75 1 97.81 57 GLN B O 1
ATOM 1472 N N . ALA B 1 58 ? -11.539 20.891 -2.906 1 97.69 58 ALA B N 1
ATOM 1473 C CA . ALA B 1 58 ? -11.688 21.031 -4.352 1 97.69 58 ALA B CA 1
ATOM 1474 C C . ALA B 1 58 ? -11.305 19.734 -5.062 1 97.69 58 ALA B C 1
ATOM 1476 O O . ALA B 1 58 ? -11.969 19.312 -6.02 1 97.69 58 ALA B O 1
ATOM 1477 N N . THR B 1 59 ? -10.242 19.125 -4.629 1 97.31 59 THR B N 1
ATOM 1478 C CA . THR B 1 59 ? -9.797 17.859 -5.184 1 97.31 59 THR B CA 1
ATOM 1479 C C . THR B 1 59 ? -10.875 16.797 -5.016 1 97.31 59 THR B C 1
ATOM 1481 O O . THR B 1 59 ? -11.18 16.062 -5.957 1 97.31 59 THR B O 1
ATOM 1484 N N . LEU B 1 60 ? -11.445 16.734 -3.818 1 98 60 LEU B N 1
ATOM 1485 C CA . LEU B 1 60 ? -12.477 15.742 -3.539 1 98 60 LEU B CA 1
ATOM 1486 C C . LEU B 1 60 ? -13.719 15.984 -4.395 1 98 60 LEU B C 1
ATOM 1488 O O . LEU B 1 60 ? -14.25 15.055 -5.008 1 98 60 LEU B O 1
ATOM 1492 N N . GLU B 1 61 ? -14.148 17.188 -4.473 1 97.81 61 GLU B N 1
ATOM 1493 C CA . GLU B 1 61 ? -15.328 17.562 -5.25 1 97.81 61 GLU B CA 1
ATOM 1494 C C . GLU B 1 61 ? -15.102 17.312 -6.742 1 97.81 61 GLU B C 1
ATOM 1496 O O . GLU B 1 61 ? -15.977 16.766 -7.422 1 97.81 61 GLU B O 1
ATOM 1501 N N . GLY B 1 62 ? -13.961 17.672 -7.176 1 97.19 62 GLY B N 1
ATOM 1502 C CA . GLY B 1 62 ? -13.633 17.531 -8.586 1 97.19 62 GLY B CA 1
ATOM 1503 C C . GLY B 1 62 ? -13.516 16.094 -9.031 1 97.19 62 GLY B C 1
ATOM 1504 O O . GLY B 1 62 ? -13.531 15.805 -10.234 1 97.19 62 GLY B O 1
ATOM 1505 N N . ASN B 1 63 ? -13.461 15.227 -8.086 1 96.44 63 ASN B N 1
ATOM 1506 C CA . ASN B 1 63 ? -13.281 13.82 -8.438 1 96.44 63 ASN B CA 1
ATOM 1507 C C . ASN B 1 63 ? -14.438 12.961 -7.934 1 96.44 63 ASN B C 1
ATOM 1509 O O . ASN B 1 63 ? -14.297 11.75 -7.777 1 96.44 63 ASN B O 1
ATOM 1513 N N . GLY B 1 64 ? -15.523 13.539 -7.578 1 96.25 64 GLY B N 1
ATOM 1514 C CA . GLY B 1 64 ? -16.766 12.852 -7.312 1 96.25 64 GLY B CA 1
ATOM 1515 C C . GLY B 1 64 ? -16.844 12.242 -5.926 1 96.25 64 GLY B C 1
ATOM 1516 O O . GLY B 1 64 ? -17.609 11.312 -5.688 1 96.25 64 GLY B O 1
ATOM 1517 N N . VAL B 1 65 ? -15.961 12.719 -5.016 1 97.19 65 VAL B N 1
ATOM 1518 C CA . VAL B 1 65 ? -15.977 12.18 -3.66 1 97.19 65 VAL B CA 1
ATOM 1519 C C . VAL B 1 65 ? -16.031 13.32 -2.646 1 97.19 65 VAL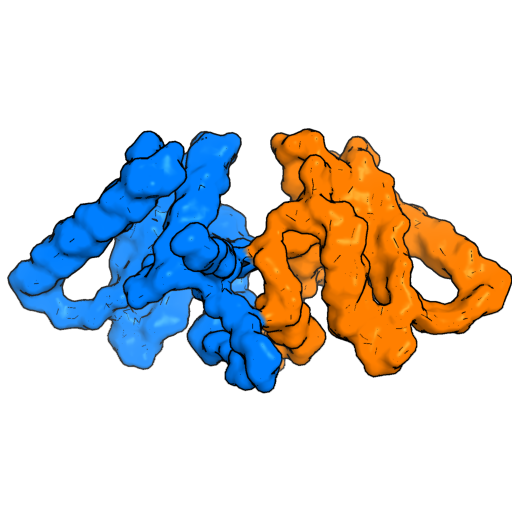 B C 1
ATOM 1521 O O . VAL B 1 65 ? -15.461 13.219 -1.559 1 97.19 65 VAL B O 1
ATOM 1524 N N . GLY B 1 66 ? -16.688 14.352 -3.045 1 97.06 66 GLY B N 1
ATOM 1525 C CA . GLY B 1 66 ? -16.797 15.539 -2.209 1 97.06 66 GLY B CA 1
ATOM 1526 C C . GLY B 1 66 ? -17.547 15.281 -0.913 1 97.06 66 GLY B C 1
ATOM 1527 O O . GLY B 1 66 ? -17.469 16.078 0.025 1 97.06 66 GLY B O 1
ATOM 1528 N N . GLU B 1 67 ? -18.234 14.18 -0.852 1 96.38 67 GLU B N 1
ATOM 1529 C CA . GLU B 1 67 ? -19.062 13.852 0.306 1 96.38 67 GLU B CA 1
ATOM 1530 C C . GLU B 1 67 ? -18.234 13.18 1.403 1 96.38 67 GLU B C 1
ATOM 1532 O O . GLU B 1 67 ? -18.719 12.984 2.52 1 96.38 67 GLU B O 1
ATOM 1537 N N . ALA B 1 68 ? -17.016 12.844 1.115 1 97.31 68 ALA B N 1
ATOM 1538 C CA . ALA B 1 68 ? -16.188 12.172 2.109 1 97.31 68 ALA B CA 1
ATOM 1539 C C . ALA B 1 68 ? -16.016 13.039 3.355 1 97.31 68 ALA B C 1
ATOM 1541 O O . ALA B 1 68 ? -15.711 14.227 3.254 1 97.31 68 ALA B O 1
ATOM 1542 N N . SER B 1 69 ? -16.266 12.461 4.48 1 97.5 69 SER B N 1
ATOM 1543 C CA . SER B 1 69 ? -15.922 13.141 5.723 1 97.5 69 SER B CA 1
ATOM 1544 C C . SER B 1 69 ? -14.422 13.141 5.957 1 97.5 69 SER B C 1
ATOM 1546 O O . SER B 1 69 ? -13.789 12.078 5.953 1 97.5 69 SER B O 1
ATOM 1548 N N . TRP B 1 70 ? -13.922 14.344 6.125 1 98.06 70 TRP B N 1
ATOM 1549 C CA . TRP B 1 70 ? -12.469 14.375 6.27 1 98.06 70 TRP B CA 1
ATOM 1550 C C . TRP B 1 70 ? -12.031 15.492 7.207 1 98.06 70 TRP B C 1
ATOM 1552 O O . TRP B 1 70 ? -12.805 16.422 7.484 1 98.06 70 TRP B O 1
ATOM 1562 N N . GLU B 1 71 ? -10.844 15.367 7.773 1 97.81 71 GLU B N 1
ATOM 1563 C CA . GLU B 1 71 ? -10.188 16.406 8.562 1 97.81 71 GLU B CA 1
ATOM 1564 C C . GLU B 1 71 ? -8.711 16.531 8.188 1 97.81 71 GLU B C 1
ATOM 1566 O O . GLU B 1 71 ? -8.117 15.602 7.645 1 97.81 71 GLU B O 1
ATOM 1571 N N . LEU B 1 72 ? -8.188 17.703 8.469 1 97.31 72 LEU B N 1
ATOM 1572 C CA . LEU B 1 72 ? -6.773 17.969 8.234 1 97.31 72 LEU B CA 1
ATOM 1573 C C . LEU B 1 72 ? -5.984 17.938 9.539 1 97.31 72 LEU B C 1
ATOM 1575 O O . LEU B 1 72 ? -6.41 18.516 10.547 1 97.31 72 LEU B O 1
ATOM 1579 N N . ARG B 1 73 ? -4.945 17.172 9.531 1 96.5 73 ARG B N 1
ATOM 1580 C CA . ARG B 1 73 ? -3.994 17.188 10.633 1 96.5 73 ARG B CA 1
ATOM 1581 C C . ARG B 1 73 ? -2.605 17.594 10.156 1 96.5 73 ARG B C 1
ATOM 1583 O O . ARG B 1 73 ? -2.088 17.047 9.188 1 96.5 73 ARG B O 1
ATOM 1590 N N . THR B 1 74 ? -2.037 18.562 10.898 1 94.38 74 THR B N 1
ATOM 1591 C CA . THR B 1 74 ? -0.735 19.078 10.492 1 94.38 74 THR B CA 1
ATOM 1592 C C . THR B 1 74 ? 0.288 18.906 11.609 1 94.38 74 THR B C 1
ATOM 1594 O O . THR B 1 74 ? -0.079 18.781 12.781 1 94.38 74 THR B O 1
ATOM 1597 N N . GLU B 1 75 ? 1.485 18.766 11.25 1 91.19 75 GLU B N 1
ATOM 159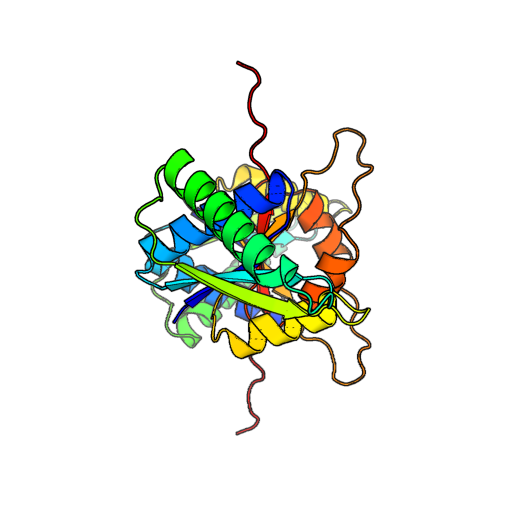8 C CA . GLU B 1 75 ? 2.639 18.719 12.148 1 91.19 75 GLU B CA 1
ATOM 1599 C C . GLU B 1 75 ? 3.811 19.516 11.57 1 91.19 75 GLU B C 1
ATOM 1601 O O . GLU B 1 75 ? 4.055 19.484 10.367 1 91.19 75 GLU B O 1
ATOM 1606 N N . ALA B 1 76 ? 4.465 20.234 12.484 1 87.44 76 ALA B N 1
ATOM 1607 C CA . ALA B 1 76 ? 5.645 20.969 12.031 1 87.44 76 ALA B CA 1
ATOM 1608 C C . ALA B 1 76 ? 6.809 20.016 11.758 1 87.44 76 ALA B C 1
ATOM 1610 O O . ALA B 1 76 ? 7.043 19.078 12.523 1 87.44 76 ALA B O 1
ATOM 1611 N N . GLY B 1 77 ? 7.504 19.984 10.578 1 84.25 77 GLY B N 1
ATOM 1612 C CA . GLY B 1 77 ? 8.586 19.109 10.148 1 84.25 77 GLY B CA 1
ATOM 1613 C C . GLY B 1 77 ? 9.883 19.359 10.891 1 84.25 77 GLY B C 1
ATOM 1614 O O . GLY B 1 77 ? 10.742 18.469 10.961 1 84.25 77 GLY B O 1
ATOM 1615 N N . ASP B 1 78 ? 10.031 20.188 11.758 1 79.44 78 ASP B N 1
ATOM 1616 C CA . ASP B 1 78 ? 11.227 20.578 12.5 1 79.44 78 ASP B CA 1
ATOM 1617 C C . ASP B 1 78 ? 12.469 19.875 11.961 1 79.44 78 ASP B C 1
ATOM 1619 O O . ASP B 1 78 ? 13.18 19.203 12.703 1 79.44 78 ASP B O 1
ATOM 1623 N N . GLY B 1 79 ? 12.781 19.953 10.57 1 84.06 79 GLY B N 1
ATOM 1624 C CA . GLY B 1 79 ? 13.984 19.438 9.938 1 84.06 79 GLY B CA 1
ATOM 1625 C C . GLY B 1 79 ? 13.867 17.969 9.523 1 84.06 79 GLY B C 1
ATOM 1626 O O . GLY B 1 79 ? 14.727 17.453 8.805 1 84.06 79 GLY B O 1
ATOM 1627 N N . ASP B 1 80 ? 12.875 17.234 10 1 89.94 80 ASP B N 1
ATOM 1628 C CA . ASP B 1 80 ? 12.695 15.844 9.586 1 89.94 80 ASP B CA 1
ATOM 1629 C C . ASP B 1 80 ? 11.25 15.57 9.164 1 89.94 80 ASP B C 1
ATOM 1631 O O . ASP B 1 80 ? 10.414 15.227 10 1 89.94 80 ASP B O 1
ATOM 1635 N N . HIS B 1 81 ? 11 15.633 7.988 1 91.25 81 HIS B N 1
ATOM 1636 C CA . HIS B 1 81 ? 9.656 15.523 7.422 1 91.25 81 HIS B CA 1
ATOM 1637 C C . HIS B 1 81 ? 9.062 14.141 7.68 1 91.25 81 HIS B C 1
ATOM 1639 O O . HIS B 1 81 ? 7.898 14.031 8.062 1 91.25 81 HIS B O 1
ATOM 1645 N N . VAL B 1 82 ? 9.859 13.117 7.598 1 93.19 82 VAL B N 1
ATOM 1646 C CA . VAL B 1 82 ? 9.367 11.75 7.719 1 93.19 82 VAL B CA 1
ATOM 1647 C C . VAL B 1 82 ? 9 11.461 9.172 1 93.19 82 VAL B C 1
ATOM 1649 O O . VAL B 1 82 ? 7.973 10.844 9.453 1 93.19 82 VAL B O 1
ATOM 1652 N N . SER B 1 83 ? 9.875 11.953 10.055 1 93.44 83 SER B N 1
ATOM 1653 C CA . SER B 1 83 ? 9.562 11.766 11.469 1 93.44 83 SER B CA 1
ATOM 1654 C C . SER B 1 83 ? 8.273 12.477 11.852 1 93.44 83 SER B C 1
ATOM 1656 O O . SER B 1 83 ? 7.473 11.953 12.625 1 93.44 83 SER B O 1
ATOM 1658 N N . ALA B 1 84 ? 8.078 13.625 11.32 1 94.19 84 ALA B N 1
ATOM 1659 C CA . ALA B 1 84 ? 6.836 14.367 11.562 1 94.19 84 ALA B CA 1
ATOM 1660 C C . ALA B 1 84 ? 5.633 13.609 11.008 1 94.19 84 ALA B C 1
ATOM 1662 O O . ALA B 1 84 ? 4.59 13.531 11.664 1 94.19 84 ALA B O 1
ATOM 1663 N N . LEU B 1 85 ? 5.762 13.047 9.859 1 95.56 85 LEU B N 1
ATOM 1664 C CA . LEU B 1 85 ? 4.688 12.266 9.266 1 95.56 85 LEU B CA 1
ATOM 1665 C C . LEU B 1 85 ? 4.391 11.023 10.102 1 95.56 85 LEU B C 1
ATOM 1667 O O . LEU B 1 85 ? 3.225 10.68 10.32 1 95.56 85 LEU B O 1
ATOM 1671 N N . HIS B 1 86 ? 5.426 10.406 10.531 1 94.75 86 HIS B N 1
ATOM 1672 C CA . HIS B 1 86 ? 5.258 9.234 11.383 1 94.75 86 HIS B CA 1
ATOM 1673 C C . HIS B 1 86 ? 4.449 9.57 12.625 1 94.75 86 HIS B C 1
ATOM 1675 O O . HIS B 1 86 ? 3.523 8.836 12.984 1 94.75 86 HIS B O 1
ATOM 1681 N N . THR B 1 87 ? 4.816 10.664 13.234 1 94.5 87 THR B N 1
ATOM 1682 C CA . THR B 1 87 ? 4.105 11.133 14.414 1 94.5 87 THR B CA 1
ATOM 1683 C C . THR B 1 87 ? 2.635 11.391 14.102 1 94.5 87 THR B C 1
ATOM 1685 O O . THR B 1 87 ? 1.752 10.992 14.859 1 94.5 87 THR B O 1
ATOM 1688 N N . LEU B 1 88 ? 2.381 12.008 13 1 96.12 88 LEU B N 1
ATOM 1689 C CA . LEU B 1 88 ? 1.014 12.289 12.578 1 96.12 88 LEU B CA 1
ATOM 1690 C C . LEU B 1 88 ? 0.234 10.992 12.367 1 96.12 88 LEU B C 1
ATOM 1692 O O . LEU B 1 88 ? -0.926 10.891 12.773 1 96.12 88 LEU B O 1
ATOM 1696 N N . VAL B 1 89 ? 0.852 10.047 11.75 1 96.69 89 VAL B N 1
ATOM 1697 C CA . VAL B 1 89 ? 0.199 8.773 11.5 1 96.69 89 VAL B CA 1
ATOM 1698 C C . VAL B 1 89 ? -0.153 8.102 12.828 1 96.69 89 VAL B C 1
ATOM 1700 O O . VAL B 1 89 ? -1.284 7.645 13.016 1 96.69 89 VAL B O 1
ATOM 1703 N N . ASP B 1 90 ? 0.77 8.078 13.719 1 94.38 90 ASP B N 1
ATOM 1704 C CA . ASP B 1 90 ? 0.567 7.457 15.023 1 94.38 90 ASP B CA 1
ATOM 1705 C C . ASP B 1 90 ? -0.589 8.117 15.773 1 94.38 90 ASP B C 1
ATOM 1707 O O . ASP B 1 90 ? -1.411 7.426 16.375 1 94.38 90 ASP B O 1
ATOM 1711 N N . ARG B 1 91 ? -0.697 9.391 15.664 1 95.25 91 ARG B N 1
ATOM 1712 C CA . ARG B 1 91 ? -1.702 10.148 16.406 1 95.25 91 ARG B CA 1
ATOM 1713 C C . ARG B 1 91 ? -3.057 10.086 15.703 1 95.25 91 ARG B C 1
ATOM 1715 O O . ARG B 1 91 ? -4.086 10.391 16.312 1 95.25 91 ARG B O 1
ATOM 1722 N N . SER B 1 92 ? -3.068 9.789 14.438 1 95.31 92 SER B N 1
ATOM 1723 C CA . SER B 1 92 ? -4.289 9.836 13.641 1 95.31 92 SER B CA 1
ATOM 1724 C C . SER B 1 92 ? -5.246 8.719 14.023 1 95.31 92 SER B C 1
ATOM 1726 O O . SER B 1 92 ? -6.449 8.805 13.773 1 95.31 92 SER B O 1
ATOM 1728 N N . GLY B 1 93 ? -4.664 7.578 14.586 1 94.25 93 GLY B N 1
ATOM 1729 C CA . GLY B 1 93 ? -5.484 6.41 14.867 1 94.25 93 GLY B CA 1
ATOM 1730 C C . GLY B 1 93 ? -5.918 5.668 13.617 1 94.25 93 GLY B C 1
ATOM 1731 O O . GLY B 1 93 ? -6.836 4.848 13.664 1 94.25 93 GLY B O 1
ATOM 1732 N N . ALA B 1 94 ? -5.336 5.969 12.523 1 96.88 94 ALA B N 1
ATOM 1733 C CA . ALA B 1 94 ? -5.695 5.34 11.258 1 96.88 94 ALA B CA 1
ATOM 1734 C C . ALA B 1 94 ? -5.234 3.887 11.219 1 96.88 94 ALA B C 1
ATOM 1736 O O . ALA B 1 94 ? -4.211 3.537 11.812 1 96.88 94 ALA B O 1
ATOM 1737 N N . ASP B 1 95 ? -6.008 3.111 10.516 1 95.25 95 ASP B N 1
ATOM 1738 C CA . ASP B 1 95 ? -5.625 1.714 10.328 1 95.25 95 ASP B CA 1
ATOM 1739 C C . ASP B 1 95 ? -5.082 1.477 8.922 1 95.25 95 ASP B C 1
ATOM 1741 O O . ASP B 1 95 ? -4.645 0.37 8.602 1 95.25 95 ASP B O 1
ATOM 1745 N N . LEU B 1 96 ? -5.109 2.484 8.125 1 97.25 96 LEU B N 1
ATOM 1746 C CA . LEU B 1 96 ? -4.582 2.473 6.766 1 97.25 96 LEU B CA 1
ATOM 1747 C C . LEU B 1 96 ? -3.973 3.822 6.406 1 97.25 96 LEU B C 1
ATOM 1749 O O . LEU B 1 96 ? -4.559 4.867 6.688 1 97.25 96 LEU B O 1
ATOM 1753 N N . LEU B 1 97 ? -2.775 3.783 5.914 1 98.44 97 LEU B N 1
ATOM 1754 C CA . LEU B 1 97 ? -2.133 4.98 5.387 1 98.44 97 LEU B CA 1
ATOM 1755 C C . LEU B 1 97 ? -2.033 4.918 3.865 1 98.44 97 LEU B C 1
ATOM 1757 O O . LEU B 1 97 ? -1.532 3.936 3.312 1 98.44 97 LEU B O 1
ATOM 1761 N N . VAL B 1 98 ? -2.494 5.945 3.16 1 98.69 98 VAL B N 1
ATOM 1762 C CA . VAL B 1 98 ? -2.42 6.039 1.705 1 98.69 98 VAL B CA 1
ATOM 1763 C C . VAL B 1 98 ? -1.357 7.062 1.31 1 98.69 98 VAL B C 1
ATOM 1765 O O . VAL B 1 98 ? -1.295 8.156 1.881 1 98.69 98 VAL B O 1
ATOM 1768 N N . VAL B 1 99 ? -0.497 6.676 0.371 1 98.06 99 VAL B N 1
ATOM 1769 C CA . VAL B 1 99 ? 0.542 7.566 -0.139 1 98.06 99 VAL B CA 1
ATOM 1770 C C . VAL B 1 99 ? 0.577 7.496 -1.664 1 98.06 99 VAL B C 1
ATOM 1772 O O . VAL B 1 99 ? 0.27 6.461 -2.254 1 98.06 99 VAL B O 1
ATOM 1775 N N . GLY B 1 100 ? 0.849 8.641 -2.225 1 96.31 100 GLY B N 1
ATOM 1776 C CA . GLY B 1 100 ? 0.992 8.703 -3.67 1 96.31 100 GLY B CA 1
ATOM 1777 C C . GLY B 1 100 ? 2.438 8.711 -4.129 1 96.31 100 GLY B C 1
ATOM 1778 O O . GLY B 1 100 ? 3.297 9.312 -3.477 1 96.31 100 GLY B O 1
ATOM 1779 N N . THR B 1 101 ? 2.703 8.047 -5.246 1 92.25 101 THR B N 1
ATOM 1780 C CA . THR B 1 101 ? 4.023 8.086 -5.867 1 92.25 101 THR B CA 1
ATOM 1781 C C . THR B 1 101 ? 3.902 8.172 -7.387 1 92.25 101 THR B C 1
ATOM 1783 O O . THR B 1 101 ? 2.834 7.922 -7.949 1 92.25 101 THR B O 1
ATOM 1786 N N . ARG B 1 102 ? 4.988 8.578 -7.953 1 86.06 102 ARG B N 1
ATOM 1787 C CA . ARG B 1 102 ? 5.023 8.68 -9.406 1 86.06 102 ARG B CA 1
ATOM 1788 C C . ARG B 1 102 ? 5.211 7.309 -10.047 1 86.06 102 ARG B C 1
ATOM 1790 O O . ARG B 1 102 ? 5.738 6.391 -9.414 1 86.06 102 ARG B O 1
ATOM 1797 N N . ARG B 1 103 ? 4.734 7.27 -11.297 1 81.31 103 ARG B N 1
ATOM 1798 C CA . ARG B 1 103 ? 5.012 6.078 -12.094 1 81.31 103 ARG B CA 1
ATOM 1799 C C . ARG B 1 103 ? 6.434 6.105 -12.648 1 81.31 103 ARG B C 1
ATOM 1801 O O . ARG B 1 103 ? 7.012 7.176 -12.836 1 81.31 103 ARG B O 1
ATOM 1808 N N . MET B 1 104 ? 6.973 4.887 -12.766 1 76.06 104 MET B N 1
ATOM 1809 C CA . MET B 1 104 ? 8.289 4.816 -13.398 1 76.06 104 MET B CA 1
ATOM 1810 C C . MET B 1 104 ? 8.242 5.43 -14.797 1 76.06 104 MET B C 1
ATOM 1812 O O . MET B 1 104 ? 7.285 5.223 -15.539 1 76.06 104 MET B O 1
ATOM 1816 N N . SER B 1 105 ? 9.211 6.285 -14.93 1 72.12 105 SER B N 1
ATOM 1817 C CA . SER B 1 105 ? 9.344 6.883 -16.25 1 72.12 105 SER B CA 1
ATOM 1818 C C . SER B 1 105 ? 9.727 5.836 -17.297 1 72.12 105 SER B C 1
ATOM 1820 O O . SER B 1 105 ? 10.273 4.789 -16.953 1 72.12 105 SER B O 1
ATOM 1822 N N . PRO B 1 106 ? 9.266 5.992 -18.484 1 67.31 106 PRO B N 1
ATOM 1823 C CA . PRO B 1 106 ? 9.641 5.07 -19.562 1 67.31 106 PRO B CA 1
ATOM 1824 C C . PRO B 1 106 ? 11.148 4.848 -19.656 1 67.31 106 PRO B C 1
ATOM 1826 O O . PRO B 1 106 ? 11.594 3.805 -20.141 1 67.31 106 PRO B O 1
ATOM 1829 N N . ILE B 1 107 ? 11.969 5.766 -19.172 1 70.56 107 ILE B N 1
ATOM 1830 C CA . ILE B 1 107 ? 13.414 5.613 -19.297 1 70.56 107 ILE B CA 1
ATOM 1831 C C . ILE B 1 107 ? 13.961 4.949 -18.031 1 70.56 107 ILE B C 1
ATOM 1833 O O . ILE B 1 107 ? 15.164 4.703 -17.922 1 70.56 107 ILE B O 1
ATOM 1837 N N . GLY B 1 108 ? 13.109 4.406 -17.312 1 64.06 108 GLY B N 1
ATOM 1838 C CA . GLY B 1 108 ? 13.453 3.588 -16.156 1 64.06 108 GLY B CA 1
ATOM 1839 C C . GLY B 1 108 ? 14.156 4.367 -15.062 1 64.06 108 GLY B C 1
ATOM 1840 O O . GLY B 1 108 ? 14.797 3.777 -14.188 1 64.06 108 GLY B O 1
ATOM 1841 N N . LYS B 1 109 ? 14.18 5.758 -15.055 1 65 109 LYS B N 1
ATOM 1842 C CA . LYS B 1 109 ? 15.016 6.57 -14.172 1 65 109 LYS B CA 1
ATOM 1843 C C . LYS B 1 109 ? 14.312 6.852 -12.852 1 65 109 LYS B C 1
ATOM 1845 O O . LYS B 1 109 ? 14.758 7.695 -12.07 1 65 109 LYS B O 1
ATOM 1850 N N . PHE B 1 110 ? 13.281 6.031 -12.617 1 63.84 110 PHE B N 1
ATOM 1851 C CA . PHE B 1 110 ? 12.625 6.477 -11.398 1 63.84 110 PHE B CA 1
ATOM 1852 C C . PHE B 1 110 ? 12.984 5.57 -10.227 1 63.84 110 PHE B C 1
ATOM 1854 O O . PHE B 1 110 ? 12.797 4.352 -10.297 1 63.84 110 PHE B O 1
ATOM 1861 N N . LEU B 1 111 ? 13.672 6.25 -9.242 1 78.88 111 LEU B N 1
ATOM 1862 C CA . LEU B 1 111 ? 13.953 5.605 -7.965 1 78.88 111 LEU B CA 1
ATOM 1863 C C . LEU B 1 111 ? 12.883 5.945 -6.934 1 78.88 111 LEU B C 1
ATOM 1865 O O . LEU B 1 111 ? 12.289 7.023 -6.98 1 78.88 111 LEU B O 1
ATOM 1869 N N . LEU B 1 112 ? 12.414 4.934 -6.172 1 84.12 112 LEU B N 1
ATOM 1870 C CA . LEU B 1 112 ? 11.492 5.211 -5.074 1 84.12 112 LEU B CA 1
ATOM 1871 C C . LEU B 1 112 ? 12.023 6.336 -4.191 1 84.12 112 LEU B C 1
ATOM 1873 O O . LEU B 1 112 ? 13.18 6.309 -3.77 1 84.12 112 LEU B O 1
ATOM 1877 N N . GLU B 1 113 ? 11.141 7.367 -4.043 1 89.25 113 GLU B N 1
ATOM 1878 C CA . GLU B 1 113 ? 11.57 8.531 -3.275 1 89.25 113 GLU B CA 1
ATOM 1879 C C . GLU B 1 113 ? 12.07 8.133 -1.892 1 89.25 113 GLU B C 1
ATOM 1881 O O . GLU B 1 113 ? 11.5 7.25 -1.251 1 89.25 113 GLU B O 1
ATOM 1886 N N . ARG B 1 114 ? 13.094 8.734 -1.485 1 88.62 114 ARG B N 1
ATOM 1887 C CA . ARG B 1 114 ? 13.758 8.422 -0.222 1 88.62 114 ARG B CA 1
ATOM 1888 C C . ARG B 1 114 ? 12.789 8.547 0.948 1 88.62 114 ARG B C 1
ATOM 1890 O O . ARG B 1 114 ? 12.789 7.711 1.855 1 88.62 114 ARG B O 1
ATOM 1897 N N . TRP B 1 115 ? 12.008 9.586 1.005 1 89.88 115 TRP B N 1
ATOM 1898 C CA . TRP B 1 115 ? 11.062 9.773 2.104 1 89.88 115 TRP B CA 1
ATOM 1899 C C . TRP B 1 115 ? 10.047 8.641 2.154 1 89.88 115 TRP B C 1
ATOM 1901 O O . TRP B 1 115 ? 9.641 8.211 3.236 1 89.88 115 TRP B O 1
ATOM 1911 N N . LEU B 1 116 ? 9.609 8.156 1.053 1 92.69 116 LEU B N 1
ATOM 1912 C CA . LEU B 1 116 ? 8.641 7.066 1.014 1 92.69 116 LEU B CA 1
ATOM 1913 C C . LEU B 1 116 ? 9.258 5.766 1.524 1 92.69 116 LEU B C 1
ATOM 1915 O O . LEU B 1 116 ? 8.617 5.016 2.264 1 92.69 116 LEU B O 1
ATOM 1919 N N . GLN B 1 117 ? 10.477 5.555 1.112 1 91.06 117 GLN B N 1
ATOM 1920 C CA . GLN B 1 117 ? 11.195 4.379 1.602 1 91.06 117 GLN B CA 1
ATOM 1921 C C . GLN B 1 117 ? 11.273 4.379 3.125 1 91.06 117 GLN B C 1
ATOM 1923 O O . GLN B 1 117 ? 10.961 3.373 3.766 1 91.06 117 GLN B O 1
ATOM 1928 N N . ARG B 1 118 ? 11.664 5.512 3.658 1 90.94 118 ARG B N 1
ATOM 1929 C CA . ARG B 1 118 ? 11.781 5.645 5.105 1 90.94 118 ARG B CA 1
ATOM 1930 C C . ARG B 1 118 ? 10.422 5.504 5.777 1 90.94 118 ARG B C 1
ATOM 1932 O O . ARG B 1 118 ? 10.305 4.883 6.836 1 90.94 118 ARG B O 1
ATOM 1939 N N . LEU B 1 119 ? 9.453 6.062 5.23 1 92.94 119 LEU B N 1
ATOM 1940 C CA . LEU B 1 119 ? 8.102 6.004 5.789 1 92.94 119 LEU B CA 1
ATOM 1941 C C . LEU B 1 119 ? 7.605 4.562 5.863 1 92.94 119 LEU B C 1
ATOM 1943 O O . LEU B 1 119 ? 7.055 4.145 6.887 1 92.94 119 LEU B O 1
ATOM 1947 N N . LEU B 1 120 ? 7.863 3.791 4.777 1 93.25 120 LEU B N 1
ATOM 1948 C CA . LEU B 1 120 ? 7.438 2.398 4.715 1 93.25 120 LEU B CA 1
ATOM 1949 C C . LEU B 1 120 ? 8.117 1.573 5.805 1 93.25 120 LEU B C 1
ATOM 1951 O O . LEU B 1 120 ? 7.543 0.606 6.309 1 93.25 120 LEU B O 1
ATOM 1955 N N . LEU B 1 121 ? 9.227 2.018 6.172 1 90.06 121 LEU B N 1
ATOM 1956 C CA . LEU B 1 121 ? 9.977 1.311 7.199 1 90.06 121 LEU B CA 1
ATOM 1957 C C . LEU B 1 121 ? 9.5 1.697 8.594 1 90.06 121 LEU B C 1
ATOM 1959 O O . LEU B 1 121 ? 9.391 0.844 9.477 1 90.06 121 LEU B O 1
ATOM 1963 N N . GLU B 1 122 ? 9.117 2.918 8.758 1 89.75 122 GLU B N 1
ATOM 1964 C CA . GLU B 1 122 ? 8.914 3.449 10.102 1 89.75 122 GLU B CA 1
ATOM 1965 C C . GLU B 1 122 ? 7.465 3.299 10.547 1 89.75 122 GLU B C 1
ATOM 1967 O O . GLU B 1 122 ? 7.184 3.182 11.742 1 89.75 122 GLU B O 1
ATOM 1972 N N . VAL B 1 123 ? 6.562 3.34 9.633 1 92.62 123 VAL B N 1
ATOM 1973 C CA . VAL B 1 123 ? 5.152 3.273 10 1 92.62 123 VAL B CA 1
ATOM 1974 C C . VAL B 1 123 ? 4.75 1.82 10.242 1 92.62 123 VAL B C 1
ATOM 1976 O O . VAL B 1 123 ? 5.152 0.924 9.5 1 92.62 123 VAL B O 1
ATOM 1979 N N . ASP B 1 124 ? 3.838 1.619 11.188 1 90.81 124 ASP B N 1
ATOM 1980 C CA . ASP B 1 124 ? 3.516 0.26 11.609 1 90.81 124 ASP B CA 1
ATOM 1981 C C . ASP B 1 124 ? 2.18 -0.195 11.023 1 90.81 124 ASP B C 1
ATOM 1983 O O . ASP B 1 124 ? 1.817 -1.369 11.133 1 90.81 124 ASP B O 1
ATOM 1987 N N . ILE B 1 125 ? 1.43 0.636 10.492 1 95 125 ILE B N 1
ATOM 1988 C CA . ILE B 1 125 ? 0.137 0.272 9.922 1 95 125 ILE B CA 1
ATOM 1989 C C . ILE B 1 125 ? 0.294 -0.017 8.43 1 95 125 ILE B C 1
ATOM 1991 O O . ILE B 1 125 ? 1.278 0.396 7.812 1 95 125 ILE B O 1
ATOM 1995 N N . PRO B 1 126 ? -0.64 -0.706 7.781 1 96.94 126 PRO B N 1
ATOM 1996 C CA . PRO B 1 126 ? -0.595 -0.941 6.34 1 96.94 126 PRO B CA 1
ATOM 1997 C C . PRO B 1 126 ? -0.519 0.354 5.531 1 96.94 126 PRO B C 1
ATOM 1999 O O . PRO B 1 126 ? -1.165 1.344 5.883 1 96.94 126 PRO B O 1
ATOM 2002 N N . VAL B 1 127 ? 0.3 0.322 4.5 1 97.81 127 VAL B N 1
ATOM 2003 C CA . VAL B 1 127 ? 0.462 1.487 3.635 1 97.81 127 VAL B CA 1
ATOM 2004 C C . VAL B 1 127 ? 0.02 1.144 2.215 1 97.81 127 VAL B C 1
ATOM 2006 O O . VAL B 1 127 ? 0.502 0.173 1.626 1 97.81 127 VAL B O 1
ATOM 2009 N N . LEU B 1 128 ? -0.905 1.884 1.745 1 98.25 128 LEU B N 1
ATOM 2010 C CA . LEU B 1 128 ? -1.356 1.769 0.363 1 98.25 128 LEU B CA 1
ATOM 2011 C C . LEU B 1 128 ? -0.641 2.779 -0.528 1 98.25 128 LEU B C 1
ATOM 2013 O O . LEU B 1 128 ? -0.815 3.988 -0.366 1 98.25 128 LEU B O 1
ATOM 2017 N N . VAL B 1 129 ? 0.16 2.285 -1.42 1 97.81 129 VAL B N 1
ATOM 2018 C CA . VAL B 1 129 ? 0.895 3.127 -2.357 1 97.81 129 VAL B CA 1
ATOM 2019 C C . VAL B 1 129 ? 0.14 3.205 -3.684 1 97.81 129 VAL B C 1
ATOM 2021 O O . VAL B 1 129 ? -0.089 2.184 -4.336 1 97.81 129 VAL B O 1
ATOM 2024 N N . VAL B 1 130 ? -0.201 4.395 -4.07 1 97 130 VAL B N 1
ATOM 2025 C CA . VAL B 1 130 ? -1.002 4.582 -5.277 1 97 130 VAL B CA 1
ATOM 2026 C C . VAL B 1 130 ? -0.235 5.441 -6.277 1 97 130 VAL B C 1
ATOM 2028 O O . VAL B 1 130 ? 0.649 6.211 -5.898 1 97 130 VAL B O 1
ATOM 2031 N N . LYS B 1 131 ? -0.528 5.211 -7.523 1 91.81 131 LYS B N 1
ATOM 2032 C CA . LYS B 1 131 ? 0.108 5.965 -8.602 1 91.81 131 LYS B CA 1
ATOM 2033 C C . LYS B 1 131 ? -0.916 6.801 -9.367 1 91.81 131 LYS B C 1
ATOM 2035 O O . LYS B 1 131 ? -2.098 6.453 -9.406 1 91.81 131 LYS B O 1
ATOM 2040 N N . GLU B 1 132 ? -0.374 7.906 -9.836 1 83.31 132 GLU B N 1
ATOM 2041 C CA . GLU B 1 132 ? -1.22 8.773 -10.648 1 83.31 132 GLU B CA 1
ATOM 2042 C C . GLU B 1 132 ? -1.653 8.086 -11.938 1 83.31 132 GLU B C 1
ATOM 2044 O O . GLU B 1 132 ? -0.868 7.359 -12.555 1 83.31 132 GLU B O 1
ATOM 2049 N N . GLU B 1 133 ? -2.982 8.125 -12.203 1 72.56 133 GLU B N 1
ATOM 2050 C CA . GLU B 1 133 ? -3.432 7.598 -13.484 1 72.56 133 GLU B CA 1
ATOM 2051 C C . GLU B 1 133 ? -2.828 8.383 -14.648 1 72.56 133 GLU B C 1
ATOM 2053 O O . GLU B 1 133 ? -2.6 9.594 -14.531 1 72.56 133 GLU B O 1
ATOM 2058 N N . LEU B 1 134 ? -2.238 7.609 -15.609 1 58.59 134 LEU B N 1
ATOM 2059 C CA . LEU B 1 134 ? -1.753 8.305 -16.797 1 58.59 134 LEU B CA 1
ATOM 2060 C C . LEU B 1 134 ? -2.867 9.125 -17.438 1 58.59 134 LEU B C 1
ATOM 2062 O O . LEU B 1 134 ? -4.004 8.656 -17.547 1 58.59 134 LEU B O 1
ATOM 2066 N N . HIS B 1 135 ? -3.189 10.234 -17.047 1 50.97 135 HIS B N 1
ATOM 2067 C CA . HIS B 1 135 ? -4.145 10.984 -17.844 1 50.97 135 HIS B CA 1
ATOM 2068 C C . HIS B 1 135 ? -3.936 10.727 -19.328 1 50.97 135 HIS B C 1
ATOM 2070 O O . HIS B 1 135 ? -2.82 10.859 -19.844 1 50.97 135 HIS B O 1
ATOM 2076 N N . GLY B 1 136 ? -4.488 9.695 -19.938 1 40.69 136 GLY B N 1
ATOM 2077 C CA . GLY B 1 136 ? -4.578 9.797 -21.391 1 40.69 136 GLY B CA 1
ATOM 2078 C C . GLY B 1 136 ? -4.785 11.219 -21.875 1 40.69 136 GLY B C 1
ATOM 2079 O O . GLY B 1 136 ? -5.465 12.016 -21.219 1 40.69 136 GLY B O 1
ATOM 2080 N N . SER B 1 137 ? -3.746 11.898 -22.5 1 35.78 137 SER B N 1
ATOM 2081 C CA . SER B 1 137 ? -4.07 12.984 -23.422 1 35.78 137 SER B CA 1
ATOM 2082 C C . SER B 1 137 ? -5.387 12.719 -24.156 1 35.78 137 SER B C 1
ATOM 2084 O O . SER B 1 137 ? -5.512 11.742 -24.891 1 35.78 137 SER B O 1
ATOM 2086 N N . ALA B 1 138 ? -6.57 13.07 -23.719 1 27.42 138 ALA B N 1
ATOM 2087 C CA . ALA B 1 138 ? -7.562 13.289 -24.766 1 27.42 138 ALA B CA 1
ATOM 2088 C C . ALA B 1 138 ? -7.047 14.273 -25.812 1 27.42 138 ALA B C 1
ATOM 2090 O O . ALA B 1 138 ? -6.297 15.195 -25.5 1 27.42 138 ALA B O 1
#

Foldseek 3Di:
DEEEEEADPDLQNLVQLQVSLVVCVVVVHEYEYEYADAPPPDPVVVVVVVVVVVVSLCSCVVNVRNVGHYDYDYHHCPVPVLVRRQVVVVVVPHQEYEYTDEDQDPVRPDDDDPSVVVNVVRHDHHYHYDYRDPPPPD/DEEEEEADPDLQNLVQLQVSLVVCVVVVHEYEYEYADAPPPDPCVVVVVVVVVVVSLCSCVVNVRNVGHYDYDYFHCPVPVLVRRQVVVVVVPHQEYEYTDEDQDPVNPDDDDPSVVVNVVRHDHHYHYDYRDPPPPD

Radius of gyration: 19.58 Å; Cα contacts (8 Å, |Δi|>4): 535; chains: 2; bounding box: 38×69×50 Å